Protein AF-A0A920PQ85-F1 (afdb_monomer_lite)

Secondary structure (DSSP, 8-state):
--SSHHHHHHHHHHHHHT--GGG-PPPPP-TTTSTTPPPS-TT-HHHHHHHHHHHHHHHHHHHHHHHHHHHHT--GGGEEEETTEEEETTEEEEHHHHHHHHHHTT-----------TT-EEETTTTEEE--S----EEEEEEEEE-TTT--EEEEEEEEEE--SS-S-HHHHHHTT--SS-EEEE--

Structure (mmCIF, N/CA/C/O backbone):
data_AF-A0A920PQ85-F1
#
_entry.id   AF-A0A920PQ85-F1
#
loop_
_atom_site.group_PDB
_atom_site.id
_atom_site.type_symbol
_atom_site.label_atom_id
_atom_site.label_alt_id
_atom_site.label_comp_id
_atom_site.label_asym_id
_atom_site.label_entity_id
_atom_site.label_seq_id
_atom_site.pdbx_PDB_ins_code
_atom_site.Cartn_x
_atom_site.Cartn_y
_atom_site.Cartn_z
_atom_site.occupancy
_atom_site.B_iso_or_equiv
_atom_site.auth_seq_id
_atom_site.auth_comp_id
_atom_site.auth_asym_id
_atom_site.auth_atom_id
_atom_site.pdbx_PDB_model_num
ATOM 1 N N . MET A 1 1 ? -3.607 -1.544 -19.346 1.00 47.62 1 MET A N 1
ATOM 2 C CA . MET A 1 1 ? -2.391 -2.231 -19.832 1.00 47.62 1 MET A CA 1
ATOM 3 C C . MET A 1 1 ? -2.106 -3.389 -18.875 1.00 47.62 1 MET A C 1
ATOM 5 O O . MET A 1 1 ? -2.315 -3.234 -17.679 1.00 47.62 1 MET A O 1
ATOM 9 N N . GLY A 1 2 ? -1.786 -4.579 -19.386 1.00 51.81 2 GLY A N 1
ATOM 10 C CA . GLY A 1 2 ? -1.784 -5.843 -18.630 1.00 51.81 2 GLY A CA 1
ATOM 11 C C . GLY A 1 2 ? -0.604 -6.057 -17.673 1.00 51.81 2 GLY A C 1
ATOM 12 O O . GLY A 1 2 ? -0.262 -7.200 -17.409 1.00 51.81 2 GLY A O 1
ATOM 13 N N . GLN A 1 3 ? 0.033 -5.001 -17.153 1.00 54.53 3 GLN A N 1
ATOM 14 C CA . GLN A 1 3 ? 1.249 -5.099 -16.325 1.00 54.53 3 GLN A CA 1
ATOM 15 C C . GLN A 1 3 ? 1.043 -5.648 -14.894 1.00 54.53 3 GLN A C 1
ATOM 17 O O . GLN A 1 3 ? 1.919 -5.494 -14.048 1.00 54.53 3 GLN A O 1
ATOM 22 N N . GLY A 1 4 ? -0.128 -6.207 -14.568 1.00 66.75 4 GLY A N 1
ATOM 23 C CA . GLY A 1 4 ? -0.420 -6.710 -13.217 1.00 66.75 4 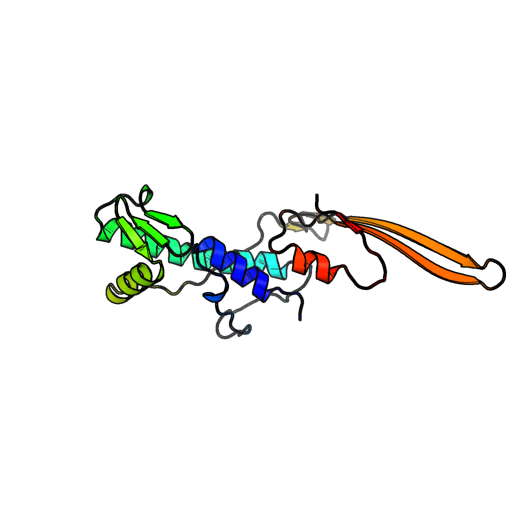GLY A CA 1
ATOM 24 C C . GLY A 1 4 ? -0.525 -5.631 -12.127 1.00 66.75 4 GLY A C 1
ATOM 25 O O . GLY A 1 4 ? -0.481 -5.955 -10.944 1.00 66.75 4 GLY A O 1
ATOM 26 N N . LEU A 1 5 ? -0.679 -4.352 -12.505 1.00 73.50 5 LEU A N 1
ATOM 27 C CA . LEU A 1 5 ? -0.793 -3.219 -11.571 1.00 73.50 5 LEU A CA 1
ATOM 28 C C . LEU A 1 5 ? -1.917 -3.435 -10.554 1.00 73.50 5 LEU A C 1
ATOM 30 O O . LEU A 1 5 ? -1.717 -3.232 -9.362 1.00 73.50 5 LEU A O 1
ATOM 34 N N . PHE A 1 6 ? -3.086 -3.869 -11.025 1.00 80.19 6 PHE A N 1
ATOM 35 C CA . PHE A 1 6 ? -4.229 -4.123 -10.159 1.00 80.19 6 PHE A CA 1
ATOM 36 C C . PHE A 1 6 ? -3.903 -5.200 -9.125 1.00 80.19 6 PHE A C 1
ATOM 38 O O . PHE A 1 6 ? -4.017 -4.943 -7.935 1.00 80.19 6 PHE A O 1
ATOM 45 N N . THR A 1 7 ? -3.371 -6.348 -9.536 1.00 83.56 7 THR A N 1
ATOM 46 C CA . THR A 1 7 ? -2.980 -7.408 -8.597 1.00 83.56 7 THR A CA 1
ATOM 47 C C . THR A 1 7 ? -2.006 -6.906 -7.529 1.00 83.56 7 THR A C 1
ATOM 49 O O . THR A 1 7 ? -2.222 -7.165 -6.351 1.00 83.56 7 THR A O 1
ATOM 52 N N . LYS A 1 8 ? -0.994 -6.111 -7.905 1.00 81.62 8 LYS A N 1
ATOM 53 C CA . LYS A 1 8 ? -0.048 -5.532 -6.936 1.00 81.62 8 LYS A CA 1
ATOM 54 C C . LYS A 1 8 ? -0.720 -4.567 -5.957 1.00 81.62 8 LYS A C 1
ATOM 56 O O . LYS A 1 8 ? -0.449 -4.630 -4.764 1.00 81.62 8 LYS A O 1
ATOM 61 N N . VAL A 1 9 ? -1.612 -3.698 -6.434 1.00 85.88 9 VAL A N 1
ATOM 62 C CA . VAL A 1 9 ? -2.368 -2.779 -5.565 1.00 85.88 9 VAL A CA 1
ATOM 63 C C . VAL A 1 9 ? -3.290 -3.553 -4.619 1.00 85.88 9 VAL A C 1
ATOM 65 O O . VAL A 1 9 ? -3.340 -3.231 -3.435 1.00 85.88 9 VAL A O 1
ATOM 68 N N . ALA A 1 10 ? -3.965 -4.602 -5.102 1.00 88.12 10 ALA A N 1
ATOM 69 C CA . ALA A 1 10 ? -4.790 -5.469 -4.261 1.00 88.12 10 ALA A CA 1
ATOM 70 C C . ALA A 1 10 ? -3.958 -6.133 -3.160 1.00 88.12 10 ALA A C 1
ATOM 72 O O . ALA A 1 10 ? -4.369 -6.119 -2.007 1.00 88.12 10 ALA A O 1
ATOM 73 N N . GLN A 1 11 ? -2.769 -6.642 -3.496 1.00 87.94 11 GLN A N 1
ATOM 74 C CA . GLN A 1 11 ? -1.847 -7.242 -2.529 1.00 87.94 11 GLN A CA 1
ATOM 75 C C . GLN A 1 11 ? -1.379 -6.238 -1.466 1.00 87.94 11 GLN A C 1
ATOM 77 O O . GLN A 1 11 ? -1.359 -6.577 -0.289 1.00 87.94 11 GLN A O 1
ATOM 82 N N . ILE A 1 12 ? -1.064 -4.994 -1.849 1.00 89.69 12 ILE A N 1
ATOM 83 C CA . ILE A 1 12 ? -0.683 -3.937 -0.893 1.00 89.69 12 ILE A CA 1
ATOM 84 C C . ILE A 1 12 ? -1.824 -3.647 0.091 1.00 89.69 12 ILE A C 1
ATOM 86 O O . ILE A 1 12 ? -1.594 -3.548 1.294 1.00 89.69 12 ILE A O 1
ATOM 90 N N . VAL A 1 13 ? -3.054 -3.503 -0.409 1.00 91.56 13 VAL A N 1
ATOM 91 C CA . VAL A 1 13 ? -4.228 -3.228 0.436 1.00 91.56 13 VAL A CA 1
ATOM 92 C C . VAL A 1 13 ? -4.556 -4.424 1.332 1.00 91.56 13 VAL A C 1
ATOM 94 O O . VAL A 1 13 ? -4.856 -4.237 2.509 1.00 91.56 13 VAL A O 1
ATOM 97 N N . ALA A 1 14 ? -4.472 -5.639 0.789 1.00 93.19 14 ALA A N 1
ATOM 98 C CA . ALA A 1 14 ? -4.682 -6.885 1.516 1.00 93.19 14 ALA A CA 1
ATOM 99 C C . ALA A 1 14 ? -3.688 -7.034 2.676 1.00 93.19 14 ALA A C 1
ATOM 101 O O . ALA A 1 14 ? -4.102 -7.304 3.798 1.00 93.19 14 ALA A O 1
ATOM 102 N N . GLU A 1 15 ? -2.403 -6.760 2.433 1.00 92.31 15 GLU A N 1
ATOM 103 C CA . GLU A 1 15 ? -1.361 -6.762 3.464 1.00 92.31 15 GLU A CA 1
ATOM 104 C C . GLU A 1 15 ? -1.623 -5.687 4.528 1.00 92.31 15 GLU A C 1
ATOM 106 O O . GLU A 1 15 ? -1.525 -5.944 5.726 1.00 92.31 15 GLU A O 1
ATOM 111 N N . GLU A 1 16 ? -2.007 -4.476 4.121 1.00 93.50 16 GLU A N 1
ATOM 112 C CA . GLU A 1 16 ? -2.260 -3.386 5.067 1.00 93.50 16 GLU A CA 1
ATOM 113 C C . GLU A 1 16 ? -3.454 -3.680 5.993 1.00 93.50 16 GLU A C 1
ATOM 115 O O . GLU A 1 16 ? -3.403 -3.340 7.176 1.00 93.50 16 GLU A O 1
ATOM 120 N N . LEU A 1 17 ? -4.501 -4.338 5.480 1.00 93.62 17 LEU A N 1
ATOM 121 C CA . LEU A 1 17 ? -5.695 -4.740 6.237 1.00 93.62 17 LEU A CA 1
ATOM 122 C C . LEU A 1 17 ? -5.592 -6.143 6.859 1.00 93.62 17 LEU A C 1
ATOM 124 O O . LEU A 1 17 ? -6.462 -6.508 7.648 1.00 93.62 17 LEU A O 1
ATOM 128 N N . GLN A 1 18 ? -4.541 -6.900 6.530 1.00 95.06 18 GLN A N 1
ATOM 129 C CA . GLN A 1 18 ? -4.328 -8.301 6.909 1.00 95.06 18 GLN A CA 1
ATOM 130 C C . GLN A 1 18 ? -5.503 -9.214 6.515 1.00 95.06 18 GLN A C 1
ATOM 132 O O . GLN A 1 18 ? -6.019 -9.983 7.323 1.00 95.06 18 GLN A O 1
ATOM 137 N N . VAL A 1 19 ? -5.939 -9.136 5.259 1.00 94.44 19 VAL A N 1
ATOM 138 C CA . VAL A 1 19 ? -6.993 -9.992 4.683 1.00 94.44 19 VAL A CA 1
ATOM 139 C C . VAL A 1 19 ? -6.480 -10.733 3.455 1.00 94.44 19 VAL A C 1
ATOM 141 O O . VAL A 1 19 ? -5.469 -10.349 2.873 1.00 94.44 19 VAL A O 1
ATOM 144 N N . ASP A 1 20 ? -7.192 -11.773 3.027 1.00 92.81 20 ASP A N 1
ATOM 145 C CA . ASP A 1 20 ? -6.867 -12.453 1.774 1.00 92.81 20 ASP A CA 1
ATOM 146 C C . ASP A 1 20 ? -7.072 -11.520 0.578 1.00 92.81 20 ASP A C 1
ATOM 148 O O . ASP A 1 20 ? -8.042 -10.756 0.529 1.00 92.81 20 ASP A O 1
ATOM 152 N N . VAL A 1 21 ? -6.188 -11.620 -0.420 1.00 90.44 21 VAL A N 1
ATOM 153 C CA . VAL A 1 21 ? -6.246 -10.791 -1.637 1.00 90.44 21 VAL A CA 1
ATOM 154 C C . VAL A 1 21 ? -7.578 -10.933 -2.378 1.00 90.44 21 VAL A C 1
ATOM 156 O O . VAL A 1 21 ? -8.059 -9.960 -2.950 1.00 90.44 21 VAL A O 1
ATOM 159 N N . ASP A 1 22 ? -8.213 -12.104 -2.290 1.00 90.38 22 ASP A N 1
ATOM 160 C CA . ASP A 1 22 ? -9.517 -12.396 -2.897 1.00 90.38 22 ASP A CA 1
ATOM 161 C C . ASP A 1 22 ? -10.658 -11.568 -2.280 1.00 90.38 22 ASP A C 1
ATOM 163 O O . ASP A 1 22 ? -11.708 -11.384 -2.893 1.00 90.38 22 ASP A O 1
ATOM 167 N N . THR A 1 23 ? -10.436 -11.007 -1.088 1.00 90.12 23 THR A N 1
ATOM 168 C CA . THR A 1 23 ? -11.356 -10.063 -0.434 1.00 90.12 23 THR A CA 1
ATOM 169 C C . THR A 1 23 ? -11.309 -8.679 -1.095 1.00 90.12 23 THR A C 1
ATOM 171 O O . THR A 1 23 ? -12.232 -7.879 -0.939 1.00 90.12 23 THR A O 1
ATOM 174 N N . ILE A 1 24 ? -10.238 -8.364 -1.833 1.00 91.44 24 ILE A N 1
ATOM 175 C CA . ILE A 1 24 ? -10.015 -7.046 -2.425 1.00 91.44 24 ILE A CA 1
ATOM 176 C C . ILE A 1 24 ? -10.495 -7.024 -3.873 1.00 91.44 24 ILE A C 1
ATOM 178 O O . ILE A 1 24 ? -9.851 -7.537 -4.787 1.00 91.44 24 ILE A O 1
ATOM 182 N N . GLN A 1 25 ? -11.609 -6.332 -4.106 1.00 90.25 25 GLN A N 1
ATOM 183 C CA . GLN A 1 25 ? -12.103 -6.086 -5.453 1.00 90.25 25 GLN A CA 1
ATOM 184 C C . GLN A 1 25 ? -11.591 -4.750 -5.993 1.00 90.25 25 GLN A C 1
ATOM 186 O O . GLN A 1 25 ? -11.847 -3.682 -5.434 1.00 90.25 25 GLN A O 1
ATOM 191 N N . ILE A 1 26 ? -10.912 -4.798 -7.137 1.00 84.81 26 ILE A N 1
ATOM 192 C CA . ILE A 1 26 ? -10.464 -3.592 -7.833 1.00 84.81 26 ILE A CA 1
ATOM 193 C C . ILE A 1 26 ? -11.524 -3.133 -8.819 1.00 84.81 26 ILE A C 1
ATOM 195 O O . ILE A 1 26 ? -12.033 -3.909 -9.626 1.00 84.81 26 ILE A O 1
ATOM 199 N N . THR A 1 27 ? -11.816 -1.835 -8.779 1.00 81.88 27 THR A N 1
ATOM 200 C CA . THR A 1 27 ? -12.671 -1.193 -9.777 1.00 81.88 27 THR A CA 1
ATOM 201 C C . THR A 1 27 ? -11.823 -0.522 -10.859 1.00 81.88 27 THR A C 1
ATOM 203 O O . THR A 1 27 ? -10.716 -0.063 -10.566 1.00 81.88 27 THR A O 1
ATOM 206 N N . PRO A 1 28 ? -12.310 -0.453 -12.112 1.00 73.06 28 PRO A N 1
ATOM 207 C CA . PRO A 1 28 ? -11.621 0.275 -13.170 1.00 73.06 28 PRO A CA 1
ATOM 208 C C . PRO A 1 28 ? -11.403 1.742 -12.790 1.00 73.06 28 PRO A C 1
ATOM 210 O O . PRO A 1 28 ? -12.237 2.342 -12.109 1.00 73.06 28 PRO A O 1
ATOM 213 N N . THR A 1 29 ? -10.312 2.334 -13.278 1.00 70.69 29 THR A N 1
ATOM 214 C CA . THR A 1 29 ? -10.015 3.754 -13.066 1.00 70.69 29 THR A CA 1
ATOM 215 C C . THR A 1 29 ? -11.157 4.620 -13.597 1.00 70.69 29 THR A C 1
ATOM 217 O O . THR A 1 29 ? -11.504 4.552 -14.775 1.00 70.69 29 THR A O 1
ATOM 220 N N . GLN A 1 30 ? -11.735 5.443 -12.723 1.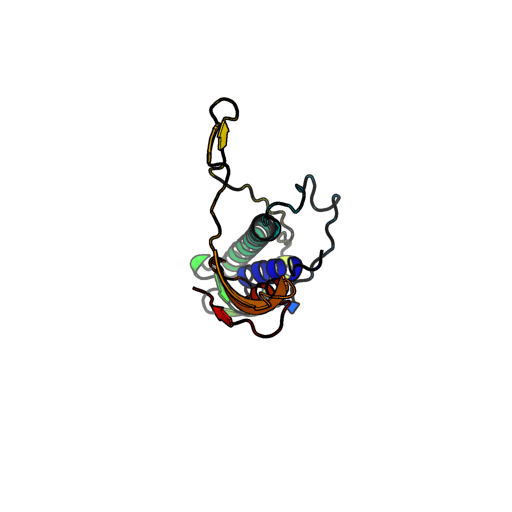00 67.62 30 GLN A N 1
ATOM 221 C CA . GLN A 1 30 ? -12.809 6.377 -13.056 1.00 67.62 30 GLN A CA 1
ATOM 222 C C . GLN A 1 30 ? -12.471 7.753 -12.486 1.00 67.62 30 GLN A C 1
ATOM 224 O O . GLN A 1 30 ? -12.283 7.897 -11.278 1.00 67.62 30 GLN A O 1
ATOM 229 N N . THR A 1 31 ? -12.449 8.774 -13.343 1.00 65.81 31 THR A N 1
ATOM 230 C CA . THR A 1 31 ? -12.148 10.164 -12.953 1.00 65.81 31 THR A CA 1
ATOM 231 C C . THR A 1 31 ? -13.190 10.756 -12.003 1.00 65.81 31 THR A C 1
ATOM 233 O O . THR A 1 31 ? -12.863 11.637 -11.217 1.00 65.81 31 THR A O 1
ATOM 236 N N . GLY A 1 32 ? -14.420 10.230 -12.009 1.00 51.00 32 GLY A N 1
ATOM 237 C CA . GLY A 1 32 ? -15.454 10.569 -11.025 1.00 51.00 32 GLY A CA 1
ATOM 238 C C . GLY A 1 32 ? -15.214 9.993 -9.621 1.00 51.00 32 GLY A C 1
ATOM 239 O O . GLY A 1 32 ? -15.853 10.438 -8.675 1.00 51.00 32 GLY A O 1
ATOM 240 N N . LYS A 1 33 ? -14.304 9.019 -9.470 1.00 66.62 33 LYS A N 1
ATOM 241 C CA . LYS A 1 33 ? -13.912 8.433 -8.173 1.00 66.62 33 LYS A CA 1
ATOM 242 C C . LYS A 1 33 ? -12.541 8.916 -7.706 1.00 66.62 33 LYS A C 1
ATOM 244 O O . LYS A 1 33 ? -12.348 9.125 -6.515 1.00 66.62 33 LYS A O 1
ATOM 249 N N . VAL A 1 34 ? -11.601 9.090 -8.636 1.00 69.88 34 VAL A N 1
ATOM 250 C CA . VAL A 1 34 ? -10.252 9.594 -8.357 1.00 69.88 34 VAL A CA 1
ATOM 251 C C . VAL A 1 34 ? -9.968 10.769 -9.299 1.00 69.88 34 VAL A C 1
ATOM 253 O O . VAL A 1 34 ? -9.618 10.549 -10.462 1.00 69.88 34 VAL A O 1
ATOM 256 N N . PRO A 1 35 ? -10.159 12.018 -8.843 1.00 57.94 35 PRO A N 1
ATOM 257 C CA . PRO A 1 35 ? -9.899 13.190 -9.667 1.00 57.94 35 PRO A CA 1
ATOM 258 C C . PRO A 1 35 ? -8.388 13.425 -9.840 1.00 57.94 35 PRO A C 1
ATOM 260 O O . PRO A 1 35 ? -7.593 13.112 -8.957 1.00 57.94 35 PRO A O 1
ATOM 263 N N . ASN A 1 36 ? -7.997 14.034 -10.965 1.00 63.16 36 ASN A N 1
ATOM 264 C CA . ASN A 1 36 ? -6.639 14.543 -11.228 1.00 63.16 36 ASN A CA 1
ATOM 265 C C . ASN A 1 36 ? -5.502 13.501 -11.179 1.00 63.16 36 ASN A C 1
ATOM 267 O O . ASN A 1 36 ? -4.383 13.811 -10.772 1.00 63.16 36 ASN A O 1
ATOM 271 N N . THR A 1 37 ? -5.754 12.265 -11.616 1.00 59.66 37 THR A N 1
ATOM 272 C CA . THR A 1 37 ? -4.695 11.253 -11.737 1.00 59.66 37 THR A CA 1
ATOM 273 C C . THR A 1 37 ? -3.729 11.601 -12.871 1.00 59.66 37 THR A C 1
ATOM 275 O O . THR A 1 37 ? -4.146 11.698 -14.028 1.00 59.66 37 THR A O 1
ATOM 278 N N . SER A 1 38 ? -2.436 11.730 -12.565 1.00 58.31 38 SER A N 1
ATOM 279 C CA . SER A 1 38 ? -1.377 11.833 -13.577 1.00 58.31 38 SER A CA 1
ATOM 280 C C . SER A 1 38 ? -1.325 10.580 -14.460 1.00 58.31 38 SER A C 1
ATOM 282 O O . SER A 1 38 ? -1.685 9.482 -14.028 1.00 58.31 38 SER A O 1
ATOM 284 N N . ALA A 1 39 ? -0.860 10.729 -15.705 1.00 47.31 39 ALA A N 1
ATOM 285 C CA . ALA A 1 39 ? -0.726 9.608 -16.633 1.00 47.31 39 ALA A CA 1
ATOM 286 C C . ALA A 1 39 ? 0.133 8.476 -16.033 1.00 47.31 39 ALA A C 1
ATOM 288 O O . ALA A 1 39 ? 1.153 8.729 -15.392 1.00 47.31 39 ALA A O 1
ATOM 289 N N . THR A 1 40 ? -0.255 7.216 -16.268 1.00 53.28 40 THR A N 1
ATOM 290 C CA . THR A 1 40 ? 0.557 6.043 -15.896 1.00 53.28 40 THR A CA 1
ATOM 291 C C . THR A 1 40 ? 1.783 5.964 -16.814 1.00 53.28 40 THR A C 1
ATOM 293 O O . THR A 1 40 ? 1.754 5.295 -17.842 1.00 53.28 40 THR A O 1
ATOM 296 N N . ALA A 1 41 ? 2.848 6.680 -16.457 1.00 47.59 41 ALA A N 1
ATOM 297 C CA . ALA A 1 41 ? 4.118 6.743 -17.180 1.00 47.59 41 ALA A CA 1
ATOM 298 C C . ALA A 1 41 ? 5.313 6.634 -16.206 1.00 47.59 41 ALA A C 1
ATOM 300 O O . ALA A 1 41 ? 5.151 6.724 -14.988 1.00 47.59 41 ALA A O 1
ATOM 301 N N . ALA A 1 42 ? 6.521 6.407 -16.734 1.00 47.38 42 ALA A N 1
ATOM 302 C CA . ALA A 1 42 ? 7.779 6.350 -15.969 1.00 47.38 42 ALA A CA 1
ATOM 303 C C . ALA A 1 42 ? 7.896 5.225 -14.912 1.00 47.38 42 ALA A C 1
ATOM 305 O O . ALA A 1 42 ? 8.565 5.401 -13.901 1.00 47.38 42 ALA A O 1
ATOM 306 N N . SER A 1 43 ? 7.233 4.075 -15.105 1.00 58.91 43 SER A N 1
ATOM 307 C CA . SER A 1 43 ? 7.212 2.950 -14.140 1.00 58.91 43 SER A CA 1
ATOM 308 C C . SER A 1 43 ? 6.684 3.297 -12.731 1.00 58.91 43 SER A C 1
ATOM 310 O O . SER A 1 43 ? 6.708 2.461 -11.834 1.00 58.91 43 SER A O 1
ATOM 312 N N . SER A 1 44 ? 6.129 4.499 -12.548 1.00 58.34 44 SER A N 1
ATOM 313 C CA . SER A 1 44 ? 5.661 5.043 -11.264 1.00 58.34 44 SER A CA 1
ATOM 314 C C . SER A 1 44 ? 4.242 4.607 -10.880 1.00 58.34 44 SER A C 1
ATOM 316 O O . SER A 1 44 ? 3.758 4.909 -9.791 1.00 58.34 44 SER A O 1
ATOM 318 N N . GLY A 1 45 ? 3.552 3.897 -11.779 1.00 59.31 45 GLY A N 1
ATOM 319 C CA . GLY A 1 45 ?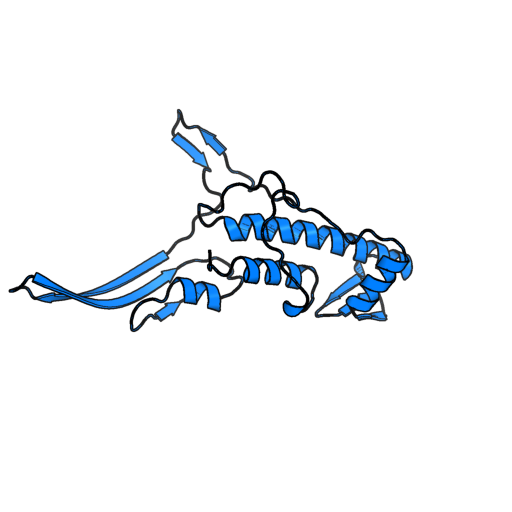 2.143 3.545 -11.620 1.00 59.31 45 GLY A CA 1
ATOM 320 C C . GLY A 1 45 ? 1.865 2.669 -10.401 1.00 59.31 45 GLY A C 1
ATOM 321 O O . GLY A 1 45 ? 0.864 2.892 -9.727 1.00 59.31 45 GLY A O 1
ATOM 322 N N . THR A 1 46 ? 2.736 1.701 -10.106 1.00 63.91 46 THR A N 1
ATOM 323 C CA . THR A 1 46 ? 2.589 0.829 -8.928 1.00 63.91 46 THR A CA 1
ATOM 324 C C . THR A 1 46 ? 2.887 1.587 -7.646 1.00 63.91 46 THR A C 1
ATOM 326 O O . THR A 1 46 ? 2.110 1.492 -6.706 1.00 63.91 46 THR A O 1
ATOM 329 N N . ASP A 1 47 ? 3.947 2.389 -7.628 1.00 67.50 47 ASP A N 1
ATOM 330 C CA . ASP A 1 47 ? 4.367 3.113 -6.431 1.00 67.50 47 ASP A CA 1
ATOM 331 C C . ASP A 1 47 ? 3.360 4.191 -6.042 1.00 67.50 47 ASP A C 1
ATOM 333 O O . ASP A 1 47 ? 2.906 4.237 -4.905 1.00 67.50 47 ASP A O 1
ATOM 337 N N . LEU A 1 48 ? 2.949 5.037 -6.990 1.00 74.25 48 LEU A N 1
ATOM 338 C CA . LEU A 1 48 ? 2.030 6.137 -6.705 1.00 74.25 48 LEU A CA 1
ATOM 339 C C . LEU A 1 48 ? 0.642 5.624 -6.308 1.00 74.25 48 LEU A C 1
ATOM 341 O O . LEU A 1 48 ? 0.106 6.026 -5.275 1.00 74.25 48 LEU A O 1
ATOM 345 N N . ASN A 1 49 ? 0.063 4.718 -7.105 1.00 78.69 49 ASN A N 1
ATOM 346 C CA . ASN A 1 49 ? -1.277 4.199 -6.826 1.00 78.69 49 ASN A CA 1
ATOM 347 C C . ASN A 1 49 ? -1.276 3.209 -5.659 1.00 78.69 49 ASN A C 1
ATOM 349 O O . ASN A 1 49 ? -2.229 3.191 -4.887 1.00 78.69 49 ASN A O 1
ATOM 353 N N . GLY A 1 50 ? -0.218 2.411 -5.507 1.00 82.19 50 GLY A N 1
ATOM 354 C CA . GLY A 1 50 ? -0.055 1.486 -4.390 1.00 82.19 50 GLY A CA 1
ATOM 355 C C . GLY A 1 50 ? 0.064 2.223 -3.063 1.00 82.19 50 GLY A C 1
ATOM 356 O O . GLY A 1 50 ? -0.671 1.904 -2.135 1.00 82.19 50 GLY A O 1
ATOM 357 N N . MET A 1 51 ? 0.899 3.264 -2.989 1.00 83.62 51 MET A N 1
ATOM 358 C CA . MET A 1 51 ? 1.024 4.087 -1.782 1.00 83.62 51 MET A CA 1
ATOM 359 C C . MET A 1 51 ? -0.257 4.871 -1.478 1.00 83.62 51 MET A C 1
ATOM 361 O O . MET A 1 51 ? -0.652 4.951 -0.320 1.00 83.62 51 MET A O 1
ATOM 365 N N . ALA A 1 52 ? -0.941 5.411 -2.493 1.00 84.62 52 ALA A N 1
ATOM 366 C CA . ALA A 1 52 ? -2.227 6.082 -2.292 1.00 84.62 52 ALA A CA 1
ATOM 367 C C . ALA A 1 52 ? -3.318 5.109 -1.804 1.00 84.62 52 ALA A C 1
ATOM 369 O O . ALA A 1 52 ? -4.079 5.433 -0.896 1.00 84.62 52 ALA A O 1
ATOM 370 N N . ALA A 1 53 ? -3.385 3.896 -2.359 1.00 87.62 53 ALA A N 1
ATOM 371 C CA . ALA A 1 53 ? -4.316 2.869 -1.897 1.00 87.62 53 ALA A CA 1
ATOM 372 C C . ALA A 1 53 ? -3.976 2.385 -0.477 1.00 87.62 53 ALA A C 1
ATOM 374 O O . ALA A 1 53 ? -4.877 2.204 0.342 1.00 87.62 53 ALA A O 1
ATOM 375 N N . GLN A 1 54 ? -2.686 2.233 -0.165 1.00 90.19 54 GLN A N 1
ATOM 376 C CA . GLN A 1 54 ? -2.211 1.904 1.177 1.00 90.19 54 GLN A CA 1
ATOM 377 C C . GLN A 1 54 ? -2.598 2.981 2.195 1.00 90.19 54 GLN A C 1
ATOM 379 O O . GLN A 1 54 ? -3.041 2.654 3.289 1.00 90.19 54 GLN A O 1
ATOM 384 N N . ASP A 1 55 ? -2.466 4.258 1.842 1.00 91.00 55 ASP A N 1
ATOM 385 C CA . ASP A 1 55 ? -2.849 5.390 2.692 1.00 91.00 55 ASP A CA 1
ATOM 386 C C . ASP A 1 55 ? -4.357 5.384 3.022 1.00 91.00 55 ASP A C 1
ATOM 388 O O . ASP A 1 55 ? -4.764 5.519 4.182 1.00 91.00 55 ASP A O 1
ATOM 392 N N . ALA A 1 56 ? -5.199 5.098 2.023 1.00 91.50 56 ALA A N 1
ATOM 393 C CA . ALA A 1 56 ? -6.635 4.906 2.232 1.00 91.50 56 ALA A CA 1
ATOM 394 C C . ALA A 1 56 ? -6.926 3.711 3.162 1.00 91.50 56 ALA A C 1
ATOM 396 O O . ALA A 1 56 ? -7.713 3.828 4.105 1.00 91.50 56 ALA A O 1
ATOM 397 N N . ALA A 1 57 ? -6.266 2.573 2.926 1.00 93.94 57 ALA A N 1
ATOM 398 C CA . ALA A 1 57 ? -6.412 1.367 3.739 1.00 93.94 57 ALA A CA 1
ATOM 399 C C . ALA A 1 57 ? -5.962 1.593 5.192 1.00 93.94 57 ALA A C 1
ATOM 401 O O . ALA A 1 57 ? -6.663 1.193 6.121 1.00 93.94 57 ALA A O 1
ATOM 402 N N . ARG A 1 58 ? -4.855 2.317 5.404 1.00 95.00 58 ARG A N 1
ATOM 403 C CA . ARG A 1 58 ? -4.374 2.736 6.730 1.00 95.00 58 ARG A CA 1
ATOM 404 C C . ARG A 1 58 ? -5.386 3.585 7.463 1.00 95.00 58 ARG A C 1
ATOM 406 O O . ARG A 1 58 ? -5.629 3.343 8.639 1.00 95.00 58 ARG A O 1
ATOM 413 N N . THR A 1 59 ? -6.005 4.539 6.776 1.00 95.44 59 THR A N 1
ATOM 414 C CA . THR A 1 59 ? -7.036 5.395 7.375 1.00 95.44 59 THR A CA 1
ATOM 415 C C . THR A 1 59 ? -8.222 4.560 7.869 1.00 95.44 59 THR A C 1
ATOM 417 O O . THR A 1 59 ? -8.713 4.767 8.978 1.00 95.44 59 THR A O 1
ATOM 420 N N . ILE A 1 60 ? -8.671 3.578 7.079 1.00 95.94 60 ILE A N 1
ATOM 421 C CA . ILE A 1 60 ? -9.737 2.647 7.486 1.00 95.94 60 ILE A CA 1
ATOM 422 C C . ILE A 1 60 ? -9.280 1.806 8.679 1.00 95.94 60 ILE A C 1
ATOM 424 O O . ILE A 1 60 ? -10.000 1.715 9.673 1.00 95.94 60 ILE A O 1
ATOM 428 N N . ARG A 1 61 ? -8.071 1.238 8.617 1.00 96.12 61 ARG A N 1
ATOM 429 C CA . ARG A 1 61 ? -7.503 0.431 9.700 1.00 96.12 61 ARG A CA 1
ATOM 430 C C . ARG A 1 61 ? -7.388 1.216 11.003 1.00 96.12 61 ARG A C 1
ATOM 432 O O . ARG A 1 61 ? -7.796 0.701 12.030 1.00 96.12 61 ARG A O 1
ATOM 439 N N . GLN A 1 62 ? -6.923 2.463 10.968 1.00 96.69 62 GLN A N 1
ATOM 440 C CA . GLN A 1 62 ? -6.846 3.340 12.142 1.00 96.69 62 GLN A CA 1
ATOM 441 C C . GLN A 1 62 ? -8.220 3.575 12.774 1.00 96.69 62 GLN A C 1
ATOM 443 O O . GLN A 1 62 ? -8.358 3.490 13.990 1.00 96.69 62 GLN A O 1
ATOM 448 N N . ARG A 1 63 ? -9.259 3.811 11.963 1.00 97.50 63 ARG A N 1
ATOM 449 C CA . ARG A 1 63 ? -10.634 3.958 12.471 1.00 97.50 63 ARG A CA 1
ATOM 450 C C . ARG A 1 63 ? -11.147 2.670 13.107 1.00 97.50 63 ARG A C 1
ATOM 452 O O . ARG A 1 63 ? -11.787 2.735 14.151 1.00 97.50 63 ARG A O 1
ATOM 459 N N . LEU A 1 64 ? -10.860 1.518 12.498 1.00 97.19 64 LEU A N 1
ATOM 460 C CA . LEU A 1 64 ? -11.199 0.210 13.062 1.00 97.19 64 LEU A CA 1
ATOM 461 C C . LEU A 1 64 ? -10.441 -0.052 14.368 1.00 97.19 64 LEU A C 1
ATOM 463 O O . LEU A 1 64 ? -11.049 -0.531 15.316 1.00 97.19 64 LEU A O 1
ATOM 467 N N . THR A 1 65 ? -9.155 0.302 14.437 1.00 97.44 65 THR A N 1
ATOM 468 C CA . THR A 1 65 ? -8.333 0.212 15.650 1.00 97.44 65 THR A CA 1
ATOM 469 C C . THR A 1 65 ? -8.916 1.055 16.775 1.00 97.44 65 THR A C 1
ATOM 471 O O . THR A 1 65 ? -9.200 0.519 17.842 1.00 97.44 65 THR A O 1
ATOM 474 N N . ALA A 1 66 ? -9.150 2.346 16.526 1.00 97.31 66 ALA A N 1
ATOM 475 C CA . ALA A 1 66 ? -9.704 3.263 17.518 1.00 97.31 66 ALA A CA 1
ATOM 476 C C . ALA A 1 66 ? -11.097 2.814 17.988 1.00 97.31 66 ALA A C 1
ATOM 478 O O . ALA A 1 66 ? -11.398 2.835 19.180 1.00 97.31 66 ALA A O 1
ATOM 479 N N . PHE A 1 67 ? -11.939 2.348 17.058 1.00 97.62 67 PHE A N 1
ATOM 480 C CA . PHE A 1 67 ? -13.250 1.796 17.383 1.00 97.62 67 PHE A CA 1
ATOM 481 C C . PHE A 1 67 ? -13.151 0.529 18.241 1.00 97.62 67 PHE A C 1
ATOM 483 O O . PHE A 1 67 ? -13.812 0.449 19.271 1.00 97.62 67 PHE A O 1
ATOM 490 N N . ALA A 1 68 ? -12.329 -0.445 17.843 1.00 96.31 68 ALA A N 1
ATOM 491 C CA . ALA A 1 68 ? -12.154 -1.697 18.573 1.00 96.31 68 ALA A CA 1
ATOM 492 C C . ALA A 1 68 ? -11.619 -1.451 19.989 1.00 96.31 68 ALA A C 1
ATOM 494 O O . ALA A 1 68 ? -12.142 -2.007 20.950 1.00 96.31 68 ALA A O 1
ATOM 495 N N . ALA A 1 69 ? -10.621 -0.576 20.118 1.00 96.69 69 ALA A N 1
ATOM 496 C CA . ALA A 1 69 ? -10.051 -0.174 21.397 1.00 96.69 69 ALA A CA 1
ATOM 497 C C . ALA A 1 69 ? -11.118 0.428 22.324 1.00 96.69 69 ALA A C 1
ATOM 499 O O . ALA A 1 69 ? -11.300 -0.037 23.446 1.00 96.69 69 ALA A O 1
ATOM 500 N N . ALA A 1 70 ? -11.890 1.398 21.823 1.00 96.44 70 ALA A N 1
ATOM 501 C CA . ALA A 1 70 ? -12.950 2.041 22.594 1.00 96.44 70 ALA A CA 1
ATOM 502 C C . ALA A 1 70 ? -14.098 1.080 22.950 1.00 96.44 70 ALA A C 1
ATOM 504 O O . ALA A 1 70 ? -14.600 1.117 24.067 1.00 96.44 70 ALA A O 1
ATOM 505 N N . HIS A 1 71 ? -14.512 0.216 22.019 1.00 95.19 71 HIS A N 1
ATOM 506 C CA . HIS A 1 71 ? -15.625 -0.714 22.224 1.00 95.19 71 HIS A CA 1
ATOM 507 C C . HIS A 1 71 ? -15.304 -1.816 23.243 1.00 95.19 71 HIS A C 1
ATOM 509 O O . HIS A 1 71 ? -16.196 -2.270 23.952 1.00 95.19 71 HIS A O 1
ATOM 515 N N . HIS A 1 72 ? -14.041 -2.242 23.311 1.00 94.38 72 HIS A N 1
ATOM 516 C CA . HIS A 1 72 ? -13.578 -3.288 24.225 1.00 94.38 72 HIS A CA 1
ATOM 517 C C . HIS A 1 72 ? -12.874 -2.743 25.475 1.00 94.38 72 HIS A C 1
ATOM 519 O O . HIS A 1 72 ? -12.382 -3.539 26.270 1.00 94.38 72 HIS A O 1
ATOM 525 N N . GLU A 1 73 ? -12.821 -1.418 25.646 1.00 95.56 73 GLU A N 1
ATOM 526 C CA . GLU A 1 73 ? -12.171 -0.740 26.777 1.00 95.56 73 GLU A CA 1
ATOM 527 C C . GLU A 1 73 ? -10.692 -1.136 26.963 1.00 95.56 73 GLU A C 1
ATOM 529 O O . GLU A 1 73 ? -10.187 -1.256 28.079 1.00 95.56 73 GLU A O 1
ATOM 534 N N . VAL A 1 74 ? -9.975 -1.318 25.849 1.00 96.25 74 VAL A N 1
ATOM 535 C CA . VAL A 1 74 ? -8.539 -1.645 25.818 1.00 96.25 74 VAL A CA 1
ATOM 536 C C . VAL A 1 74 ? -7.746 -0.541 25.116 1.00 96.25 74 VAL A C 1
ATOM 538 O O . VAL A 1 74 ? -8.301 0.189 24.293 1.00 96.25 74 VAL A O 1
ATOM 541 N N . PRO A 1 75 ? -6.439 -0.390 25.386 1.00 96.12 75 PRO A N 1
ATOM 542 C CA . PRO A 1 75 ? -5.611 0.544 24.629 1.00 96.12 75 PRO A CA 1
ATOM 543 C C . PRO A 1 75 ? -5.461 0.106 23.162 1.00 96.12 75 PRO A C 1
ATOM 545 O O . PRO A 1 75 ? -5.396 -1.083 22.854 1.00 96.12 75 PRO A O 1
ATOM 548 N N . GLU A 1 76 ? -5.311 1.067 22.242 1.00 94.50 76 GLU A N 1
ATOM 549 C CA . GLU A 1 76 ? -5.104 0.787 20.807 1.00 94.50 76 GLU A CA 1
ATOM 550 C C . GLU A 1 76 ? -3.894 -0.122 20.530 1.00 94.50 76 GLU A C 1
ATOM 552 O O . GLU A 1 76 ? -3.903 -0.883 19.564 1.00 94.50 76 GLU A O 1
ATOM 557 N N . SER A 1 77 ? -2.875 -0.101 21.398 1.00 94.44 77 SER A N 1
ATOM 558 C CA . SER A 1 77 ? -1.703 -0.985 21.315 1.00 94.44 77 SER A CA 1
ATOM 559 C C . SER A 1 77 ? -2.039 -2.471 21.459 1.00 94.44 77 SER A C 1
ATOM 561 O O . SER A 1 77 ? -1.246 -3.320 21.056 1.00 94.44 77 SER A O 1
ATOM 563 N N . GLU A 1 78 ? -3.192 -2.797 22.042 1.00 94.06 78 GLU A N 1
ATOM 564 C CA . GLU A 1 78 ? -3.679 -4.167 22.189 1.00 94.06 78 GLU A CA 1
ATOM 565 C C . GLU A 1 78 ? -4.562 -4.628 21.021 1.00 94.06 78 GLU A C 1
ATOM 567 O O . GLU A 1 78 ? -4.991 -5.785 21.005 1.00 94.06 78 GLU A O 1
ATOM 572 N N . VAL A 1 79 ? -4.796 -3.767 20.022 1.00 96.06 79 VAL A N 1
ATOM 573 C CA . VAL A 1 79 ? -5.498 -4.118 18.785 1.00 96.06 79 VAL A CA 1
ATOM 574 C C . VAL A 1 79 ? -4.489 -4.529 17.717 1.00 96.06 79 VAL A C 1
ATOM 576 O O . VAL A 1 79 ? -3.805 -3.704 17.108 1.00 96.06 79 VAL A O 1
ATOM 579 N N . VAL A 1 80 ? -4.405 -5.829 17.459 1.00 95.88 80 VAL A N 1
ATOM 580 C CA . VAL A 1 80 ? -3.451 -6.413 16.516 1.00 95.88 80 VAL A CA 1
ATOM 581 C C . VAL A 1 80 ? -4.196 -7.101 15.382 1.00 95.88 80 VAL A C 1
ATOM 583 O O . VAL A 1 80 ? -4.971 -8.029 15.597 1.00 95.88 80 VAL A O 1
ATOM 586 N N . PHE A 1 81 ? -3.925 -6.655 14.158 1.00 95.19 81 PHE A N 1
ATOM 587 C CA . PHE A 1 81 ? -4.429 -7.275 12.936 1.00 95.19 81 PHE A CA 1
ATOM 588 C C . PHE A 1 81 ? -3.481 -8.402 12.527 1.00 95.19 81 PHE A C 1
ATOM 590 O O . PHE A 1 81 ? -2.270 -8.188 12.451 1.00 95.19 81 PHE A O 1
ATOM 597 N N . GLY A 1 82 ? -4.039 -9.578 12.267 1.00 92.38 82 GLY A N 1
ATOM 598 C CA . GLY A 1 82 ? -3.358 -10.724 11.677 1.00 92.38 82 GLY A CA 1
ATOM 599 C C . GLY A 1 82 ? -4.197 -11.320 10.542 1.00 92.38 82 GLY A C 1
ATOM 600 O O . GLY A 1 82 ? -5.294 -10.827 10.274 1.00 92.38 82 GLY A O 1
ATOM 601 N N . PRO A 1 83 ? -3.721 -12.376 9.867 1.00 92.31 83 PRO A N 1
ATOM 602 C CA . PRO A 1 83 ? -4.371 -12.899 8.665 1.00 92.31 83 PRO A CA 1
ATOM 603 C C . PRO A 1 83 ? -5.848 -13.274 8.892 1.00 92.31 83 PRO A C 1
ATOM 605 O O . PRO A 1 83 ? -6.169 -14.228 9.603 1.00 92.31 83 PRO A O 1
ATOM 608 N N . GLY A 1 84 ? -6.757 -12.484 8.314 1.00 91.81 84 GLY A N 1
ATOM 609 C CA . GLY A 1 84 ? -8.212 -12.635 8.401 1.00 91.81 84 GLY A CA 1
ATOM 610 C C . GLY A 1 84 ? -8.823 -12.359 9.783 1.00 91.81 84 GLY A C 1
ATOM 611 O O . GLY A 1 84 ? -10.032 -12.546 9.969 1.00 91.81 84 GLY A O 1
ATOM 612 N N . ARG A 1 85 ? -8.024 -11.937 10.769 1.00 95.12 85 ARG A N 1
ATOM 613 C CA . ARG A 1 85 ? -8.412 -11.873 12.186 1.00 95.12 85 ARG A CA 1
ATOM 614 C C . ARG A 1 85 ? -7.876 -10.624 12.868 1.00 95.12 85 ARG A C 1
ATOM 616 O O . ARG A 1 85 ? -6.836 -10.086 12.510 1.00 95.12 85 ARG A O 1
ATOM 623 N N . VAL A 1 86 ? -8.585 -10.178 13.893 1.00 96.12 86 VAL A N 1
ATOM 624 C CA . VAL A 1 86 ? -8.166 -9.061 14.734 1.00 96.12 86 VAL A CA 1
ATOM 625 C C . VAL A 1 86 ? -8.240 -9.504 16.182 1.00 96.12 86 VAL A C 1
ATOM 627 O O . VAL A 1 86 ? -9.279 -9.969 16.653 1.00 96.12 86 VAL A O 1
ATOM 630 N N . ARG A 1 87 ? -7.118 -9.369 16.881 1.00 96.69 87 ARG A N 1
ATOM 631 C CA . ARG A 1 87 ? -7.032 -9.560 18.322 1.00 96.69 87 ARG A CA 1
ATOM 632 C C . ARG A 1 87 ? -7.196 -8.209 18.999 1.00 96.69 87 ARG A C 1
ATOM 634 O O . ARG A 1 87 ? -6.504 -7.265 18.638 1.00 96.69 87 ARG A O 1
ATOM 641 N N . VAL A 1 88 ? -8.102 -8.128 19.961 1.00 95.69 88 VAL A N 1
ATOM 642 C CA . VAL A 1 88 ? -8.414 -6.935 20.748 1.00 95.69 88 VAL A CA 1
ATOM 643 C C . VAL A 1 88 ? -8.250 -7.322 22.215 1.00 95.69 88 VAL A C 1
ATOM 645 O O . VAL A 1 88 ? -9.096 -8.015 22.787 1.00 95.69 88 VAL A O 1
ATOM 648 N N . GLY A 1 89 ? -7.097 -6.979 22.792 1.00 92.12 89 GLY A N 1
ATOM 649 C CA . GLY A 1 89 ? -6.694 -7.460 24.115 1.00 92.12 89 GLY A CA 1
ATOM 650 C C . GLY A 1 89 ? -6.600 -8.987 24.161 1.00 92.12 89 GLY A C 1
ATOM 651 O O . GLY A 1 89 ? -5.793 -9.594 23.445 1.00 92.12 89 GLY A O 1
ATOM 652 N N . GLY A 1 90 ? -7.440 -9.602 25.000 1.00 90.25 90 GLY A N 1
ATOM 653 C CA . GLY A 1 90 ? -7.546 -11.056 25.161 1.00 90.25 90 GLY A CA 1
ATOM 654 C C . GLY A 1 90 ? -8.545 -11.752 24.228 1.00 90.25 90 GLY A C 1
ATOM 655 O O . GLY A 1 90 ? -8.614 -12.978 24.237 1.00 90.25 90 GLY A O 1
ATOM 656 N N . THR A 1 91 ? -9.317 -11.004 23.433 1.00 91.81 91 THR A N 1
ATOM 657 C CA . THR A 1 91 ? -10.341 -11.571 22.538 1.00 91.81 91 THR A CA 1
ATOM 658 C C . THR A 1 91 ? -9.859 -11.547 21.093 1.00 91.81 91 THR A C 1
ATOM 660 O O . THR A 1 91 ? -9.215 -10.595 20.663 1.00 91.81 91 THR A O 1
ATOM 663 N N . GLU A 1 92 ? -10.192 -12.575 20.318 1.00 94.88 92 GLU A N 1
ATOM 664 C CA . GLU A 1 92 ? -9.933 -12.627 18.879 1.00 94.88 92 GLU A CA 1
ATOM 665 C C . GLU A 1 92 ? -11.254 -12.729 18.112 1.00 94.88 92 GLU A C 1
ATOM 667 O O . GLU A 1 92 ? -12.150 -13.480 18.496 1.00 94.88 92 GLU A O 1
ATOM 672 N N . MET A 1 93 ? -11.372 -11.987 17.012 1.00 96.12 93 MET A N 1
ATOM 673 C CA . MET A 1 93 ? -12.529 -12.027 16.118 1.00 96.12 93 MET A CA 1
ATOM 674 C C . MET A 1 93 ? -12.100 -12.002 14.653 1.00 96.12 93 MET A C 1
ATOM 676 O O . MET A 1 93 ? -10.978 -11.615 14.321 1.00 96.12 93 MET A O 1
ATOM 680 N N . ARG A 1 94 ? -12.990 -12.416 13.745 1.00 96.94 94 ARG A N 1
ATOM 681 C CA . ARG A 1 94 ? -12.715 -12.310 12.306 1.00 96.94 94 ARG A CA 1
ATOM 682 C C . ARG A 1 94 ? -12.738 -10.843 11.898 1.00 96.94 94 ARG A C 1
ATOM 684 O O . ARG A 1 94 ? -13.554 -10.071 12.398 1.00 96.94 94 ARG A O 1
ATOM 691 N N . PHE A 1 95 ? -11.911 -10.475 10.924 1.00 95.81 95 PHE A N 1
ATOM 692 C CA . PHE A 1 95 ? -11.912 -9.118 10.371 1.00 95.81 95 PHE A CA 1
ATOM 693 C C . PHE A 1 95 ? -13.314 -8.688 9.902 1.00 95.81 95 PHE A C 1
ATOM 695 O O . PHE A 1 95 ? -13.757 -7.582 10.196 1.00 95.81 95 PHE A O 1
ATOM 702 N N . ALA A 1 96 ? -14.049 -9.591 9.245 1.00 95.56 96 ALA A N 1
ATOM 703 C CA . ALA A 1 96 ? -15.413 -9.329 8.787 1.00 95.56 96 ALA A CA 1
ATOM 704 C C . ALA A 1 96 ? -16.391 -9.015 9.936 1.00 95.56 96 ALA A C 1
ATOM 706 O O . ALA A 1 96 ? -17.260 -8.158 9.775 1.00 95.56 96 ALA A O 1
ATOM 707 N N . ASP A 1 97 ? -16.228 -9.663 11.095 1.00 96.75 97 ASP A N 1
ATOM 708 C CA . ASP A 1 97 ? -17.076 -9.417 12.266 1.00 96.75 97 ASP A CA 1
ATOM 709 C C . ASP A 1 97 ? -16.796 -8.026 12.844 1.00 96.75 97 ASP A C 1
ATOM 711 O O . ASP A 1 97 ? -17.734 -7.276 13.114 1.00 96.75 97 ASP A O 1
ATOM 715 N N . LEU A 1 98 ? -15.518 -7.635 12.939 1.00 96.44 98 LEU A N 1
ATOM 716 C CA . LEU A 1 98 ? -15.128 -6.290 13.368 1.00 96.44 98 LEU A CA 1
ATOM 717 C C . LEU A 1 98 ? -15.673 -5.211 12.423 1.00 96.44 98 LEU A C 1
ATOM 719 O O . LEU A 1 98 ? -16.184 -4.188 12.874 1.00 96.44 98 LEU A O 1
ATOM 723 N N . VAL A 1 99 ? -15.579 -5.431 11.110 1.00 96.38 99 VAL A N 1
ATOM 724 C CA . VAL A 1 99 ? -16.090 -4.492 10.102 1.00 96.38 99 VAL A CA 1
ATOM 725 C C . VAL A 1 99 ? -17.607 -4.346 10.204 1.00 96.38 99 VAL A C 1
ATOM 727 O O . VAL A 1 99 ? -18.114 -3.225 10.159 1.00 96.38 99 VAL A O 1
ATOM 730 N N . MET A 1 100 ? -18.334 -5.454 10.374 1.00 97.12 100 MET A N 1
ATOM 731 C CA . MET A 1 100 ? -19.784 -5.423 10.563 1.00 97.12 100 MET A CA 1
ATOM 732 C C . MET A 1 100 ? -20.160 -4.682 11.850 1.00 97.12 100 MET A C 1
ATOM 734 O O . MET A 1 100 ? -21.044 -3.827 11.838 1.00 97.12 100 MET A O 1
ATOM 738 N N . LEU A 1 101 ? -19.449 -4.952 12.944 1.00 96.25 101 LEU A N 1
ATOM 739 C CA . LEU A 1 101 ? -19.641 -4.261 14.214 1.00 96.25 101 LEU A CA 1
ATOM 740 C C . LEU A 1 101 ? -19.400 -2.749 14.063 1.00 96.25 101 LEU A C 1
ATOM 742 O O . LEU A 1 101 ? -20.257 -1.944 14.422 1.00 96.25 101 LEU A O 1
ATOM 746 N N . ALA A 1 102 ? -18.296 -2.348 13.432 1.00 96.75 102 ALA A N 1
ATOM 747 C CA . ALA A 1 102 ? -17.993 -0.946 13.152 1.00 96.75 102 ALA A CA 1
ATOM 748 C C . ALA A 1 102 ? -19.066 -0.280 12.268 1.00 96.75 102 ALA A C 1
ATOM 750 O O . ALA A 1 102 ? -19.447 0.868 12.505 1.00 96.75 102 ALA A O 1
ATOM 751 N N . HIS A 1 103 ? -19.596 -1.003 11.277 1.00 96.12 103 HIS A N 1
ATOM 752 C CA . HIS A 1 103 ? -20.677 -0.521 10.419 1.00 96.12 103 HIS A CA 1
ATOM 753 C C . HIS A 1 103 ? -21.965 -0.246 11.208 1.00 96.12 103 HIS A C 1
ATOM 755 O O . HIS A 1 103 ? -22.550 0.830 11.069 1.00 96.12 103 HIS A O 1
ATOM 761 N N . LEU A 1 104 ? -22.376 -1.170 12.084 1.00 96.75 104 LEU A N 1
ATOM 762 C CA . LEU A 1 104 ? -23.547 -1.001 12.956 1.00 96.75 104 LEU A CA 1
ATOM 763 C C . LEU A 1 104 ? -23.387 0.193 13.910 1.00 96.75 104 LEU A C 1
ATOM 765 O O . LEU A 1 104 ? -24.352 0.903 14.191 1.00 96.75 104 LEU A O 1
ATOM 769 N N . HIS A 1 105 ? -22.152 0.467 14.331 1.00 96.12 105 HIS A N 1
ATOM 770 C CA . HIS A 1 105 ? -21.782 1.627 15.141 1.00 96.12 105 HIS A CA 1
ATOM 771 C C . HIS A 1 105 ? -21.503 2.902 14.322 1.00 96.12 105 HIS A C 1
ATOM 773 O O . HIS A 1 105 ? -21.034 3.899 14.869 1.00 96.12 105 HIS A O 1
ATOM 779 N N . ARG A 1 106 ? -21.843 2.907 13.024 1.00 94.69 106 ARG A N 1
ATOM 780 C CA . ARG A 1 106 ? -21.749 4.066 12.117 1.00 94.69 106 ARG A CA 1
ATOM 781 C C . ARG A 1 106 ? -20.334 4.630 11.965 1.00 94.69 106 ARG A C 1
ATOM 783 O O . ARG A 1 106 ? -20.159 5.819 11.700 1.00 94.69 106 ARG A O 1
ATOM 790 N N . ILE A 1 107 ? -19.320 3.780 12.084 1.00 96.62 107 ILE A N 1
ATOM 791 C CA . ILE A 1 107 ? -17.938 4.155 11.789 1.00 96.62 107 ILE A CA 1
ATOM 792 C C . ILE A 1 107 ? -17.757 4.259 10.272 1.00 96.62 107 ILE A C 1
ATOM 794 O O . ILE A 1 107 ? -18.195 3.400 9.506 1.00 96.62 107 ILE A O 1
ATOM 798 N N . GLN A 1 108 ? -17.108 5.329 9.812 1.00 93.94 108 GLN A N 1
ATOM 799 C CA . GLN A 1 108 ? -16.890 5.562 8.386 1.00 93.94 108 GLN A CA 1
ATOM 800 C C . GLN A 1 108 ? -15.828 4.606 7.814 1.00 93.94 108 GLN A C 1
ATOM 802 O O . GLN A 1 108 ? -14.630 4.786 8.042 1.00 93.94 108 GLN A O 1
ATOM 807 N N . LEU A 1 109 ? -16.262 3.661 6.975 1.00 93.81 109 LEU A N 1
ATOM 808 C CA . LEU A 1 109 ? -15.413 2.647 6.323 1.00 93.81 109 LEU A CA 1
ATOM 809 C C . LEU A 1 109 ? -14.995 3.002 4.884 1.00 93.81 109 LEU A C 1
ATOM 811 O O . LEU A 1 109 ? -14.508 2.157 4.143 1.00 93.81 109 LEU A O 1
ATOM 815 N N . SER A 1 110 ? -15.183 4.261 4.486 1.00 93.38 110 SER A N 1
ATOM 816 C CA . SER A 1 110 ? -14.703 4.798 3.211 1.00 93.38 110 SER A CA 1
ATOM 817 C C . SER A 1 110 ? -13.620 5.842 3.461 1.00 93.38 110 SER A C 1
ATOM 819 O O . SER A 1 110 ? -13.783 6.731 4.311 1.00 93.38 110 SER A O 1
ATOM 821 N N . ALA A 1 111 ? -12.516 5.734 2.731 1.00 91.38 111 ALA A N 1
ATOM 822 C CA . ALA A 1 111 ? -11.398 6.657 2.805 1.00 91.38 111 ALA A CA 1
ATOM 823 C C . ALA A 1 111 ? -10.807 6.901 1.417 1.00 91.38 111 ALA A C 1
ATOM 825 O O . ALA A 1 111 ? -10.803 6.025 0.553 1.00 91.38 111 ALA A O 1
ATOM 826 N N . THR A 1 112 ? -10.290 8.108 1.233 1.00 89.44 112 THR A N 1
ATOM 827 C CA . THR A 1 112 ? -9.461 8.493 0.095 1.00 89.44 112 THR A CA 1
ATOM 828 C C . THR A 1 112 ? -8.019 8.556 0.564 1.00 89.44 112 THR A C 1
ATOM 830 O O . THR A 1 112 ? -7.775 9.056 1.660 1.00 89.44 112 THR A O 1
ATOM 833 N N . GLY A 1 113 ? -7.082 8.105 -0.261 1.00 86.31 113 GLY A N 1
ATOM 834 C CA . GLY A 1 113 ? -5.656 8.227 0.019 1.00 86.31 113 GLY A CA 1
ATOM 835 C C . GLY A 1 113 ? -4.954 8.999 -1.084 1.00 86.31 113 GLY A C 1
ATOM 836 O O . GLY A 1 113 ? -5.407 9.019 -2.234 1.00 86.31 113 GLY A O 1
ATOM 837 N N . PHE A 1 114 ? -3.863 9.665 -0.730 1.00 84.25 114 PHE A N 1
ATOM 838 C CA . PHE A 1 114 ? -3.104 10.482 -1.668 1.00 84.25 114 PHE A CA 1
ATOM 839 C C . PHE A 1 114 ? -1.614 10.350 -1.396 1.00 84.25 114 PHE A C 1
ATOM 841 O O . PHE A 1 114 ? -1.157 10.480 -0.264 1.00 84.25 114 PHE A O 1
ATOM 848 N N . TYR A 1 115 ? -0.838 10.144 -2.456 1.00 78.19 115 TYR A N 1
ATOM 849 C CA . TYR A 1 115 ? 0.606 10.056 -2.347 1.00 78.19 115 TYR A CA 1
ATOM 850 C C . TYR A 1 115 ? 1.287 11.007 -3.322 1.00 78.19 115 TYR A C 1
ATOM 852 O O . TYR A 1 115 ? 1.021 11.009 -4.524 1.00 78.19 115 TYR A O 1
ATOM 860 N N . ARG A 1 116 ? 2.217 11.795 -2.783 1.00 78.44 116 ARG A N 1
ATOM 861 C CA . ARG A 1 116 ? 3.124 12.646 -3.546 1.00 78.44 116 ARG A CA 1
ATOM 862 C C . ARG A 1 116 ? 4.546 12.240 -3.216 1.00 78.44 116 ARG A C 1
ATOM 864 O O . ARG A 1 116 ? 4.960 12.334 -2.062 1.00 78.44 116 ARG A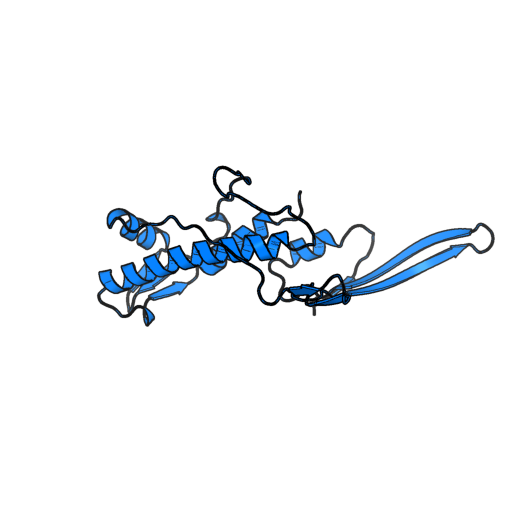 O 1
ATOM 871 N N . THR A 1 117 ? 5.301 11.850 -4.236 1.00 74.44 117 THR A N 1
ATOM 872 C CA . THR A 1 117 ? 6.696 11.458 -4.059 1.00 74.44 117 THR A CA 1
ATOM 873 C C . THR A 1 117 ? 7.505 12.617 -3.463 1.00 74.44 117 THR A C 1
ATOM 875 O O . THR A 1 117 ? 7.556 13.703 -4.054 1.00 74.44 117 THR A O 1
ATOM 878 N N . PRO A 1 118 ? 8.121 12.435 -2.284 1.00 73.75 118 PRO A N 1
ATOM 879 C CA . PRO A 1 118 ? 8.842 13.504 -1.613 1.00 73.75 118 PRO A CA 1
ATOM 880 C C . PRO A 1 118 ? 10.225 13.723 -2.247 1.00 73.75 118 PRO A C 1
ATOM 882 O O . PRO A 1 118 ? 10.754 12.863 -2.948 1.00 73.75 118 PRO A O 1
ATOM 885 N N . LYS A 1 119 ? 10.860 14.862 -1.935 1.00 75.81 119 LYS A N 1
ATOM 886 C CA . LYS A 1 119 ? 12.267 15.181 -2.274 1.00 75.81 119 LYS A CA 1
ATOM 887 C C . LYS A 1 119 ? 12.584 15.363 -3.770 1.00 75.81 119 LYS A C 1
ATOM 889 O O . LYS A 1 119 ? 13.761 15.485 -4.107 1.00 75.81 119 LYS A O 1
ATOM 894 N N . ILE A 1 120 ? 11.578 15.420 -4.644 1.00 78.81 120 ILE A N 1
ATOM 895 C CA . ILE A 1 120 ? 11.768 15.715 -6.072 1.00 78.81 120 ILE A CA 1
ATOM 896 C C . ILE A 1 120 ? 11.822 17.232 -6.287 1.00 78.81 120 ILE A C 1
ATOM 898 O O . ILE A 1 120 ? 10.891 17.944 -5.910 1.00 78.81 120 ILE A O 1
ATOM 902 N N . TRP A 1 121 ? 12.900 17.716 -6.906 1.00 81.88 121 TRP A N 1
ATOM 903 C CA . TRP A 1 121 ? 13.039 19.100 -7.374 1.00 81.88 121 TRP A CA 1
ATOM 904 C C . TRP A 1 121 ? 14.021 19.168 -8.546 1.00 81.88 121 TRP A C 1
ATOM 906 O O . TRP A 1 121 ? 14.971 18.388 -8.605 1.00 81.88 121 TRP A O 1
ATOM 916 N N . TRP A 1 122 ? 13.806 20.089 -9.481 1.00 83.06 122 TRP A N 1
ATOM 917 C CA . TRP A 1 122 ? 14.660 20.254 -10.656 1.00 83.06 122 TRP A CA 1
ATOM 918 C C . TRP A 1 122 ? 14.672 21.713 -11.107 1.00 83.06 122 TRP A C 1
ATOM 920 O O . TRP A 1 122 ? 13.612 22.316 -11.255 1.00 83.06 122 TRP A O 1
ATOM 930 N N . ASP A 1 123 ? 15.868 22.257 -11.317 1.00 81.62 123 ASP A N 1
ATOM 931 C CA . ASP A 1 123 ? 16.111 23.563 -11.925 1.00 81.62 123 ASP A CA 1
ATOM 932 C C . ASP A 1 123 ? 16.548 23.342 -13.389 1.00 81.62 123 ASP A 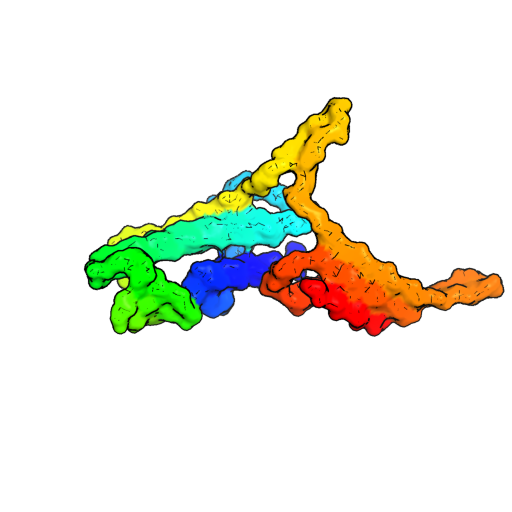C 1
ATOM 934 O O . ASP A 1 123 ? 17.676 22.882 -13.623 1.00 81.62 123 ASP A O 1
ATOM 938 N N . PRO A 1 124 ? 15.672 23.618 -14.376 1.00 80.44 124 PRO A N 1
ATOM 939 C CA . PRO A 1 124 ? 15.971 23.392 -15.786 1.00 80.44 124 PRO A CA 1
ATOM 940 C C . PRO A 1 124 ? 17.023 24.357 -16.343 1.00 80.44 124 PRO A C 1
ATOM 942 O O . PRO A 1 124 ? 17.757 23.961 -17.243 1.00 80.44 124 PRO A O 1
ATOM 945 N N . GLU A 1 125 ? 17.147 25.575 -15.805 1.00 86.12 125 GLU A N 1
ATOM 946 C CA . GLU A 1 125 ? 18.143 26.550 -16.272 1.00 86.12 125 GLU A CA 1
ATOM 947 C C . GLU A 1 125 ? 19.559 26.135 -15.864 1.00 86.12 125 GLU A C 1
ATOM 949 O O . GLU A 1 125 ? 20.520 26.349 -16.601 1.00 86.12 125 GLU A O 1
ATOM 954 N N . LYS A 1 126 ? 19.694 25.505 -14.691 1.00 86.06 126 LYS A N 1
ATOM 955 C CA . LYS A 1 126 ? 20.991 25.072 -14.145 1.00 86.06 126 LYS A CA 1
ATOM 956 C C . LYS A 1 126 ? 21.283 23.588 -14.341 1.00 86.06 126 LYS A C 1
ATOM 958 O O . LYS A 1 126 ? 22.338 23.136 -13.896 1.00 86.06 126 LYS A O 1
ATOM 963 N N . ALA A 1 127 ? 20.355 22.838 -14.941 1.00 80.75 127 ALA A N 1
ATOM 964 C CA . ALA A 1 127 ? 20.383 21.378 -15.043 1.00 80.75 127 ALA A CA 1
ATOM 965 C C . ALA A 1 127 ? 20.766 20.693 -13.712 1.00 80.75 127 ALA A C 1
ATOM 967 O O . ALA A 1 127 ? 21.560 19.750 -13.673 1.00 80.75 127 ALA A O 1
ATOM 968 N N . LYS A 1 128 ? 20.238 21.210 -12.596 1.00 77.81 128 LYS A N 1
ATOM 969 C CA . LYS A 1 128 ? 20.573 20.765 -11.238 1.00 77.81 128 LYS A CA 1
ATOM 970 C C . LYS A 1 128 ? 19.318 20.379 -10.478 1.00 77.81 128 LYS A C 1
ATOM 972 O O . LYS A 1 128 ? 18.317 21.085 -10.500 1.00 77.81 128 LYS A O 1
ATOM 977 N N . GLY A 1 129 ? 19.401 19.279 -9.741 1.00 83.56 129 GLY A N 1
ATOM 978 C CA . GLY A 1 129 ? 18.342 18.856 -8.839 1.00 83.56 129 GLY A CA 1
ATOM 979 C C . GLY A 1 129 ? 18.327 17.359 -8.600 1.00 83.56 129 GLY A C 1
ATOM 980 O O . GLY A 1 129 ? 19.267 16.640 -8.935 1.00 83.56 129 GLY A O 1
ATOM 981 N N . ARG A 1 130 ? 17.220 16.901 -8.023 1.00 80.94 130 ARG A N 1
ATOM 982 C CA . ARG A 1 130 ? 16.880 15.496 -7.831 1.00 80.94 130 ARG A CA 1
ATOM 983 C C . ARG A 1 130 ? 15.583 15.198 -8.592 1.00 80.94 130 ARG A C 1
ATOM 985 O O . ARG A 1 130 ? 14.507 15.256 -7.995 1.00 80.94 130 ARG A O 1
ATOM 992 N N . PRO A 1 131 ? 15.668 14.897 -9.900 1.00 75.38 131 PRO A N 1
ATOM 993 C CA . PRO A 1 131 ? 14.483 14.624 -10.711 1.00 75.38 131 PRO A CA 1
ATOM 994 C C . PRO A 1 131 ? 13.854 13.256 -10.400 1.00 75.38 131 PRO A C 1
ATOM 996 O O . PRO A 1 131 ? 12.658 13.077 -10.609 1.00 75.38 131 PRO A O 1
ATOM 999 N N . PHE A 1 132 ? 14.627 12.308 -9.855 1.00 74.62 132 PHE A N 1
ATOM 1000 C CA . PHE A 1 132 ? 14.172 10.949 -9.551 1.00 74.62 132 PHE A CA 1
ATOM 1001 C C . PHE A 1 132 ? 14.283 10.625 -8.056 1.00 74.62 132 PHE A C 1
ATOM 1003 O O . PHE A 1 132 ? 15.226 11.035 -7.370 1.00 74.62 132 PHE A O 1
ATOM 1010 N N . PHE A 1 133 ? 13.301 9.885 -7.532 1.00 67.19 133 PHE A N 1
ATOM 1011 C CA . PHE A 1 133 ? 13.259 9.506 -6.117 1.00 67.19 133 PHE A CA 1
ATOM 1012 C C . PHE A 1 133 ? 14.250 8.382 -5.792 1.00 67.19 133 PHE A C 1
ATOM 1014 O O . PHE A 1 133 ? 14.978 8.483 -4.803 1.00 67.19 133 PHE A O 1
ATOM 1021 N N . TYR A 1 134 ? 14.338 7.379 -6.661 1.00 75.31 134 TYR A N 1
ATOM 1022 C CA . TYR A 1 134 ? 15.336 6.312 -6.649 1.00 75.31 134 TYR A CA 1
ATOM 1023 C C . TYR A 1 134 ? 15.673 5.922 -8.095 1.00 75.31 134 TYR A C 1
ATOM 1025 O O . TYR A 1 134 ? 14.993 6.351 -9.030 1.00 75.31 134 TYR A O 1
ATOM 1033 N N . PHE A 1 135 ? 16.726 5.129 -8.268 1.00 75.81 135 PHE A N 1
ATOM 1034 C CA . PHE A 1 135 ? 17.134 4.579 -9.557 1.00 75.81 135 PHE A CA 1
ATOM 1035 C C . PHE A 1 135 ? 17.034 3.060 -9.481 1.00 75.81 135 PHE A C 1
ATOM 1037 O O . PHE A 1 135 ? 17.524 2.475 -8.519 1.00 75.81 135 PHE A O 1
ATOM 1044 N N . ALA A 1 136 ? 16.382 2.446 -10.466 1.00 75.38 136 ALA A N 1
ATOM 1045 C CA . ALA A 1 136 ? 16.429 1.003 -10.655 1.00 75.38 136 ALA A CA 1
ATOM 1046 C C . ALA A 1 136 ? 17.678 0.657 -11.471 1.00 75.38 136 ALA A C 1
ATOM 1048 O O . ALA A 1 136 ? 17.975 1.327 -12.465 1.00 75.38 136 ALA A O 1
ATOM 1049 N N . TYR A 1 137 ? 18.399 -0.377 -11.050 1.00 77.12 137 TYR A N 1
ATOM 1050 C CA . TYR A 1 137 ? 19.615 -0.835 -11.711 1.00 77.12 137 TYR A CA 1
ATOM 1051 C C . TYR A 1 137 ? 19.393 -2.198 -12.356 1.00 77.12 137 TYR A C 1
ATOM 1053 O O . TYR A 1 137 ? 18.552 -2.987 -11.938 1.00 77.12 137 TYR A O 1
ATOM 1061 N N . GLY A 1 138 ? 20.171 -2.507 -13.383 1.00 84.31 138 GLY A N 1
ATOM 1062 C CA . GLY A 1 138 ? 20.166 -3.829 -13.983 1.00 84.31 138 GLY A CA 1
ATOM 1063 C C . GLY A 1 138 ? 21.410 -4.055 -14.822 1.00 84.31 138 GLY A C 1
ATOM 1064 O O . GLY A 1 138 ? 22.028 -3.107 -15.302 1.00 84.31 138 GLY A O 1
ATOM 1065 N N . ALA A 1 139 ? 21.767 -5.319 -14.985 1.00 82.56 139 ALA A N 1
ATOM 1066 C CA . ALA A 1 139 ? 22.837 -5.787 -15.843 1.00 82.56 139 ALA A CA 1
ATOM 1067 C C . ALA A 1 139 ? 22.306 -6.924 -16.718 1.00 82.56 139 ALA A C 1
ATOM 1069 O O . ALA A 1 139 ? 21.507 -7.746 -16.265 1.00 82.56 139 ALA A O 1
ATOM 1070 N N . ALA A 1 140 ? 22.748 -6.968 -17.970 1.00 87.38 140 ALA A N 1
ATOM 1071 C CA . ALA A 1 140 ? 22.411 -8.035 -18.898 1.00 87.38 140 ALA A CA 1
ATOM 1072 C C . ALA A 1 140 ? 23.674 -8.521 -19.611 1.00 87.38 140 ALA A C 1
ATOM 1074 O O . ALA A 1 140 ? 24.493 -7.710 -20.042 1.00 87.38 140 ALA A O 1
ATOM 1075 N N . VAL A 1 141 ? 23.810 -9.837 -19.747 1.00 90.50 141 VAL A N 1
ATOM 1076 C CA . VAL A 1 141 ? 24.837 -10.492 -20.561 1.00 90.50 141 VAL A CA 1
ATOM 1077 C C . VAL A 1 141 ? 24.116 -11.240 -21.669 1.00 90.50 141 VAL A C 1
ATOM 1079 O O . VAL A 1 141 ? 23.135 -11.930 -21.416 1.00 90.50 141 VAL A O 1
ATOM 1082 N N . THR A 1 142 ? 24.548 -11.050 -22.913 1.00 91.12 142 THR A N 1
ATOM 1083 C CA . THR A 1 142 ? 23.926 -11.677 -24.084 1.00 91.12 142 THR A CA 1
ATOM 1084 C C . THR A 1 142 ? 24.983 -12.419 -24.882 1.00 91.12 142 THR A C 1
ATOM 1086 O O . THR A 1 142 ? 25.994 -11.836 -25.269 1.00 91.12 142 THR A O 1
ATOM 1089 N N . GLU A 1 143 ? 24.740 -13.700 -25.126 1.00 90.75 143 GLU A N 1
ATOM 1090 C CA . GLU A 1 143 ? 25.553 -14.542 -25.991 1.00 90.75 143 GLU A CA 1
ATOM 1091 C C . GLU A 1 143 ? 24.951 -14.543 -27.399 1.00 90.75 143 GLU A C 1
ATOM 1093 O O . GLU A 1 143 ? 23.754 -14.795 -27.576 1.00 90.75 143 GLU A O 1
ATOM 1098 N N . VAL A 1 144 ? 25.773 -14.256 -28.409 1.00 94.31 144 VAL A N 1
ATOM 1099 C CA . VAL A 1 144 ? 25.357 -14.216 -29.815 1.00 94.31 144 VAL A CA 1
ATOM 1100 C C . VAL A 1 144 ? 26.328 -14.994 -30.687 1.00 94.31 144 VAL A C 1
ATOM 1102 O O . VAL A 1 144 ? 27.527 -15.031 -30.422 1.00 94.31 144 VAL A O 1
ATOM 1105 N N . VAL A 1 145 ? 25.805 -15.570 -31.763 1.00 93.00 145 VAL A N 1
ATOM 1106 C CA . VAL A 1 145 ? 26.598 -16.131 -32.857 1.00 93.00 145 VAL A CA 1
ATOM 1107 C C . VAL A 1 145 ? 26.392 -15.286 -34.107 1.00 93.00 145 VAL A C 1
ATOM 1109 O O . VAL A 1 145 ? 25.276 -14.830 -34.367 1.00 93.00 145 VAL A O 1
ATOM 1112 N N . ILE A 1 146 ? 27.472 -15.065 -34.856 1.00 94.81 146 ILE A N 1
ATOM 1113 C CA . ILE A 1 146 ? 27.479 -14.315 -36.114 1.00 94.81 146 ILE A CA 1
ATOM 1114 C C . ILE A 1 146 ? 28.209 -15.159 -37.160 1.00 94.81 146 ILE A C 1
ATOM 1116 O O . ILE A 1 146 ? 29.343 -15.581 -36.933 1.00 94.81 146 ILE A O 1
ATOM 1120 N N . ASP A 1 147 ? 27.565 -15.392 -38.298 1.00 94.12 147 ASP A N 1
ATOM 1121 C CA . ASP A 1 147 ? 28.202 -15.930 -39.494 1.00 94.12 147 ASP A CA 1
ATOM 1122 C C . ASP A 1 147 ? 29.016 -14.814 -40.165 1.00 94.12 147 ASP A C 1
ATOM 1124 O O . ASP A 1 147 ? 28.481 -13.791 -40.592 1.00 94.12 147 ASP A O 1
ATOM 1128 N N . THR A 1 148 ? 30.332 -14.995 -40.246 1.00 93.56 148 THR A N 1
ATOM 1129 C CA . THR A 1 148 ? 31.260 -13.988 -40.775 1.00 93.56 148 THR A CA 1
ATOM 1130 C C . THR A 1 148 ? 31.289 -13.913 -42.303 1.00 93.56 148 THR A C 1
ATOM 1132 O O . THR A 1 148 ? 31.840 -12.952 -42.839 1.00 93.56 148 THR A O 1
ATOM 1135 N N . LEU A 1 149 ? 30.705 -14.889 -43.007 1.00 89.38 149 LEU A N 1
ATOM 1136 C CA . LEU A 1 149 ? 30.615 -14.914 -44.468 1.00 89.38 149 LEU A CA 1
ATOM 1137 C C . LEU A 1 149 ? 29.316 -14.277 -44.967 1.00 89.38 149 LEU A C 1
ATOM 1139 O O . LEU A 1 149 ? 29.329 -13.586 -45.985 1.00 89.38 149 LEU A O 1
ATOM 1143 N N . THR A 1 150 ? 28.207 -14.506 -44.261 1.00 92.50 150 THR A N 1
ATOM 1144 C CA . THR A 1 150 ? 26.867 -14.037 -44.665 1.00 92.50 150 THR A CA 1
ATOM 1145 C C . THR A 1 150 ? 26.372 -12.832 -43.862 1.00 92.50 150 THR A C 1
ATOM 1147 O O . THR A 1 150 ? 25.518 -12.086 -44.338 1.00 92.50 150 THR A O 1
ATOM 1150 N N . GLY A 1 151 ? 26.909 -12.610 -42.658 1.00 91.44 151 GLY A N 1
ATOM 1151 C CA . GLY A 1 151 ? 26.445 -11.586 -41.718 1.00 91.44 151 GLY A CA 1
ATOM 1152 C C . GLY A 1 151 ? 25.200 -11.985 -40.915 1.00 91.44 151 GLY A C 1
ATOM 1153 O O . GLY A 1 151 ? 24.708 -11.182 -40.114 1.00 91.44 151 GLY A O 1
ATOM 1154 N N . GLU A 1 152 ? 24.679 -13.202 -41.100 1.00 94.19 152 GLU A N 1
ATOM 1155 C CA . GLU A 1 152 ? 23.566 -13.719 -40.305 1.00 94.19 152 GLU A CA 1
ATOM 1156 C C . GLU A 1 152 ? 23.946 -13.791 -38.821 1.00 9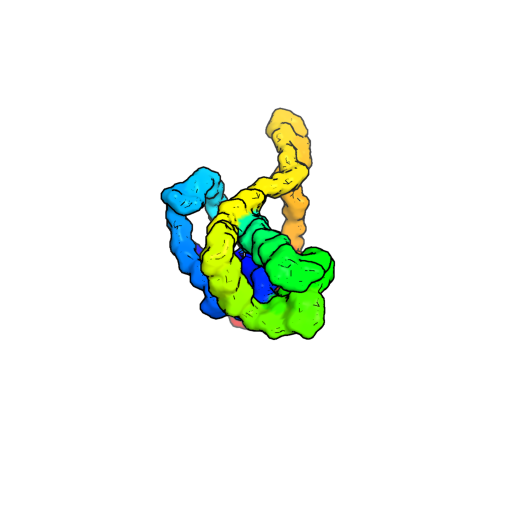4.19 152 GLU A C 1
ATOM 1158 O O . GLU A 1 152 ? 25.066 -14.149 -38.465 1.00 94.19 152 GLU A O 1
ATOM 1163 N N . ASN A 1 153 ? 23.016 -13.447 -37.929 1.00 91.31 153 ASN A N 1
ATOM 1164 C CA . ASN A 1 153 ? 23.261 -13.484 -36.491 1.00 91.31 153 ASN A CA 1
ATOM 1165 C C . ASN A 1 153 ? 22.070 -14.047 -35.719 1.00 91.31 153 ASN A C 1
ATOM 1167 O O . ASN A 1 153 ? 20.915 -13.950 -36.139 1.00 91.31 153 ASN A O 1
ATOM 1171 N N . ARG A 1 154 ? 22.369 -14.651 -34.568 1.00 90.88 154 ARG A N 1
ATOM 1172 C CA . ARG A 1 154 ? 21.375 -15.227 -33.665 1.00 90.88 154 ARG A CA 1
ATOM 1173 C C . ARG A 1 154 ? 21.795 -15.036 -32.214 1.00 90.88 154 ARG A C 1
ATOM 1175 O O . ARG A 1 154 ? 22.940 -15.288 -31.853 1.00 90.88 154 ARG A O 1
ATOM 1182 N N . VAL A 1 155 ? 20.833 -14.666 -31.371 1.00 91.19 155 VAL A N 1
ATOM 1183 C CA . VAL A 1 155 ? 20.985 -14.683 -29.911 1.00 91.19 155 VAL A CA 1
ATOM 1184 C C . VAL A 1 155 ? 20.877 -16.123 -29.411 1.00 91.19 155 VAL A C 1
ATOM 1186 O O . VAL A 1 155 ? 19.894 -16.810 -29.702 1.00 91.19 155 VAL A O 1
ATOM 1189 N N . LEU A 1 156 ? 21.897 -16.579 -28.687 1.00 89.12 156 LEU A N 1
ATOM 1190 C CA . LEU A 1 156 ? 21.971 -17.916 -28.101 1.00 89.12 156 LEU A CA 1
ATOM 1191 C C . LEU A 1 156 ? 21.390 -17.933 -26.687 1.00 89.12 156 LEU A C 1
ATOM 1193 O O . LEU A 1 156 ? 20.546 -18.775 -26.388 1.00 89.12 156 LEU A O 1
ATOM 1197 N N . ALA A 1 157 ? 21.804 -16.980 -25.852 1.00 85.25 157 ALA A N 1
ATOM 1198 C CA . ALA A 1 157 ? 21.391 -16.886 -24.458 1.00 85.25 157 ALA A CA 1
ATOM 1199 C C . ALA A 1 157 ? 21.390 -15.433 -23.969 1.00 85.25 157 ALA A C 1
ATOM 1201 O O . ALA A 1 157 ? 22.127 -14.589 -24.483 1.00 85.25 157 ALA A O 1
ATOM 1202 N N . VAL A 1 158 ? 20.561 -15.146 -22.961 1.00 81.69 158 VAL A N 1
ATOM 1203 C CA . VAL A 1 158 ? 20.535 -13.856 -22.264 1.00 81.69 158 VAL A CA 1
ATOM 1204 C C . VAL A 1 158 ? 20.372 -14.094 -20.762 1.00 81.69 158 VAL A C 1
ATOM 1206 O O . VAL A 1 158 ? 19.383 -14.683 -20.324 1.00 81.69 158 VAL A O 1
ATOM 1209 N N . ASP A 1 159 ? 21.305 -13.576 -19.970 1.00 81.75 159 ASP A N 1
ATOM 1210 C CA . ASP A 1 159 ? 21.227 -13.534 -18.510 1.00 81.75 159 ASP A CA 1
ATOM 1211 C C . ASP A 1 159 ? 20.943 -12.100 -18.059 1.00 81.75 159 ASP A C 1
ATOM 1213 O O . ASP A 1 159 ? 21.641 -11.169 -18.461 1.00 81.75 159 ASP A O 1
ATOM 1217 N N . ILE A 1 160 ? 19.917 -11.903 -17.224 1.00 79.38 160 ILE A N 1
ATOM 1218 C CA . ILE A 1 160 ? 19.528 -10.578 -16.714 1.00 79.38 160 ILE A CA 1
ATOM 1219 C C . ILE A 1 160 ? 19.492 -10.596 -15.190 1.00 79.38 160 ILE A C 1
ATOM 1221 O O . ILE A 1 160 ? 18.755 -11.367 -14.572 1.00 79.38 160 ILE A O 1
ATOM 1225 N N . LEU A 1 161 ? 20.214 -9.651 -14.598 1.00 78.12 161 LEU A N 1
ATOM 1226 C CA . LEU A 1 161 ? 20.068 -9.228 -13.215 1.00 78.12 161 LEU A CA 1
ATOM 1227 C C . LEU A 1 161 ? 19.367 -7.870 -13.208 1.00 78.12 161 LEU A C 1
ATOM 1229 O O . LEU A 1 161 ? 19.805 -6.940 -13.877 1.00 78.12 161 LEU A O 1
ATOM 1233 N N . HIS A 1 162 ? 18.273 -7.734 -12.468 1.00 76.31 162 HIS A N 1
ATOM 1234 C CA . HIS A 1 162 ? 17.539 -6.472 -12.389 1.00 76.31 162 HIS A CA 1
ATOM 1235 C C . HIS A 1 162 ? 17.131 -6.218 -10.943 1.00 76.31 162 HIS A C 1
ATOM 1237 O O . HIS A 1 162 ? 16.445 -7.051 -10.348 1.00 76.31 162 HIS A O 1
ATOM 1243 N N . ASP A 1 163 ? 17.548 -5.077 -10.407 1.00 75.69 163 ASP A N 1
ATOM 1244 C CA . ASP A 1 163 ? 17.153 -4.582 -9.097 1.00 75.69 163 ASP A CA 1
ATOM 1245 C C . ASP A 1 163 ? 15.737 -4.004 -9.181 1.00 75.69 163 ASP A C 1
ATOM 1247 O O . ASP A 1 163 ? 15.484 -2.995 -9.841 1.00 75.69 163 ASP A O 1
ATOM 1251 N N . VAL A 1 164 ? 14.804 -4.687 -8.523 1.00 69.38 164 VAL A N 1
ATOM 1252 C CA . VAL A 1 164 ? 13.398 -4.279 -8.401 1.00 69.38 164 VAL A CA 1
ATOM 1253 C C . VAL A 1 164 ? 13.062 -3.827 -6.975 1.00 69.38 164 VAL A C 1
ATOM 1255 O O . VAL A 1 164 ? 11.887 -3.686 -6.635 1.00 69.38 164 VAL A O 1
ATOM 1258 N N . GLY A 1 165 ? 14.072 -3.621 -6.123 1.00 71.75 165 GLY A N 1
ATOM 1259 C CA . GLY A 1 165 ? 13.892 -3.442 -4.689 1.00 71.75 165 GLY A CA 1
ATOM 1260 C C . GLY A 1 165 ? 13.192 -4.647 -4.052 1.00 71.75 165 GLY A C 1
ATOM 1261 O O . GLY A 1 165 ? 13.396 -5.797 -4.442 1.00 71.75 165 GLY A O 1
ATOM 1262 N N . ARG A 1 166 ? 12.315 -4.396 -3.072 1.00 67.56 166 ARG A N 1
ATOM 1263 C CA . ARG A 1 166 ? 11.503 -5.456 -2.459 1.00 67.56 166 ARG A CA 1
ATOM 1264 C C . ARG A 1 166 ? 10.306 -5.773 -3.355 1.00 67.56 166 ARG A C 1
ATOM 1266 O O . ARG A 1 166 ? 9.320 -5.039 -3.363 1.00 67.56 166 ARG A O 1
ATOM 1273 N N . SER A 1 167 ? 10.396 -6.877 -4.094 1.00 65.88 167 SER A N 1
ATOM 1274 C CA . SER A 1 167 ? 9.331 -7.310 -5.001 1.00 65.88 167 SER A CA 1
ATOM 1275 C C . SER A 1 167 ? 8.009 -7.537 -4.257 1.00 65.88 167 SER A C 1
ATOM 1277 O O . SER A 1 167 ? 7.943 -8.291 -3.287 1.00 65.88 167 SER A O 1
ATOM 1279 N N . ILE A 1 168 ? 6.946 -6.891 -4.746 1.00 67.38 168 ILE A N 1
ATOM 1280 C CA . ILE A 1 168 ? 5.565 -7.081 -4.271 1.00 67.38 168 ILE A CA 1
ATOM 1281 C C . ILE A 1 168 ? 4.988 -8.393 -4.821 1.00 67.38 168 ILE A C 1
ATOM 1283 O O . ILE A 1 168 ? 4.194 -9.058 -4.162 1.00 67.38 168 ILE A O 1
ATOM 1287 N N . ASN A 1 169 ? 5.385 -8.776 -6.040 1.00 63.75 169 ASN A N 1
ATOM 1288 C CA . ASN A 1 169 ? 4.964 -10.024 -6.666 1.00 63.75 169 ASN A CA 1
ATOM 1289 C C . ASN A 1 169 ? 6.064 -10.556 -7.604 1.00 63.75 169 ASN A C 1
ATOM 1291 O O . ASN A 1 169 ? 6.125 -10.148 -8.772 1.00 63.75 169 ASN A O 1
ATOM 1295 N N . PRO A 1 170 ? 6.898 -11.496 -7.123 1.00 64.75 170 PRO A N 1
ATOM 1296 C CA . PRO A 1 170 ? 8.029 -12.018 -7.888 1.00 64.75 170 PRO A CA 1
ATOM 1297 C C . PRO A 1 170 ? 7.632 -12.667 -9.220 1.00 64.75 170 PRO A C 1
ATOM 1299 O O . PRO A 1 170 ? 8.375 -12.575 -10.197 1.00 64.75 170 PRO A O 1
ATOM 1302 N N . ALA A 1 171 ? 6.445 -13.280 -9.296 1.00 60.66 171 ALA A N 1
ATOM 1303 C CA . ALA A 1 171 ? 5.970 -13.960 -10.500 1.00 60.66 171 ALA A CA 1
ATOM 1304 C C . ALA A 1 171 ? 5.593 -12.969 -11.614 1.00 60.66 171 ALA A C 1
ATOM 1306 O O . ALA A 1 171 ? 5.940 -13.177 -12.777 1.00 60.66 171 ALA A O 1
ATOM 1307 N N . ILE A 1 172 ? 4.942 -11.854 -11.262 1.00 59.16 172 ILE A N 1
ATOM 1308 C CA . ILE A 1 172 ? 4.619 -10.781 -12.218 1.00 59.16 172 ILE A CA 1
ATOM 1309 C C . ILE A 1 172 ? 5.900 -10.068 -12.665 1.00 59.16 172 ILE A C 1
ATOM 1311 O O . ILE A 1 172 ? 6.061 -9.769 -13.850 1.00 59.16 172 ILE A O 1
ATOM 1315 N N . ASP A 1 173 ? 6.840 -9.854 -11.742 1.00 56.75 173 ASP A N 1
ATOM 1316 C CA . ASP A 1 173 ? 8.120 -9.224 -12.062 1.00 56.75 173 ASP A CA 1
ATOM 1317 C C . ASP A 1 173 ? 8.975 -10.103 -12.985 1.00 56.75 173 ASP A C 1
ATOM 1319 O O . ASP A 1 173 ? 9.684 -9.577 -13.840 1.00 56.75 173 ASP A O 1
ATOM 1323 N N . ALA A 1 174 ? 8.912 -11.431 -12.862 1.00 57.97 174 ALA A N 1
ATOM 1324 C CA . ALA A 1 174 ? 9.559 -12.362 -13.790 1.00 57.97 174 ALA A CA 1
ATOM 1325 C C . ALA A 1 174 ? 8.830 -12.448 -15.150 1.00 57.97 174 ALA A C 1
ATOM 1327 O O . ALA A 1 174 ? 9.469 -12.504 -16.204 1.00 57.97 174 ALA A O 1
ATOM 1328 N N . GLY A 1 175 ? 7.493 -12.403 -15.149 1.00 47.25 175 GLY A N 1
ATOM 1329 C CA . GLY A 1 175 ? 6.664 -12.434 -16.360 1.00 47.25 175 GLY A CA 1
ATOM 1330 C C . GLY A 1 175 ? 6.868 -11.224 -17.277 1.00 47.25 175 GLY A C 1
ATOM 1331 O O . GLY A 1 175 ? 6.915 -11.373 -18.495 1.00 47.25 175 GLY A O 1
ATOM 1332 N N . ALA A 1 176 ? 7.093 -10.034 -16.712 1.00 47.16 176 ALA A N 1
ATOM 1333 C CA . ALA A 1 176 ? 7.431 -8.835 -17.487 1.00 47.16 176 ALA A CA 1
ATOM 1334 C C . ALA A 1 176 ? 8.786 -8.935 -18.224 1.00 47.16 176 ALA A C 1
ATOM 1336 O O . ALA A 1 176 ? 9.026 -8.180 -19.165 1.00 47.16 176 ALA A O 1
ATOM 1337 N N . ARG A 1 177 ? 9.664 -9.862 -17.811 1.00 43.03 177 ARG A N 1
ATOM 1338 C CA . ARG A 1 177 ? 11.035 -10.032 -18.324 1.00 43.03 177 ARG A CA 1
ATOM 1339 C C . ARG A 1 177 ? 11.194 -11.198 -19.310 1.00 43.03 177 ARG A C 1
ATOM 1341 O O . ARG A 1 177 ? 12.224 -11.289 -19.968 1.00 43.03 177 ARG A O 1
ATOM 1348 N N . SER A 1 178 ? 10.204 -12.083 -19.442 1.00 40.16 178 SER A N 1
ATOM 1349 C CA . SER A 1 178 ? 10.345 -13.348 -20.179 1.00 40.16 178 SER A CA 1
ATOM 1350 C C . SER A 1 178 ? 9.642 -13.339 -21.544 1.00 40.16 178 SER A C 1
ATOM 1352 O O . SER A 1 178 ? 8.471 -13.682 -21.681 1.00 40.16 178 SER A O 1
ATOM 1354 N N . ARG A 1 179 ? 10.396 -13.008 -22.599 1.00 37.03 179 ARG A N 1
ATOM 1355 C CA . ARG A 1 179 ? 10.079 -13.391 -23.990 1.00 37.03 179 ARG A CA 1
ATOM 1356 C C . ARG A 1 179 ? 11.357 -13.760 -24.760 1.00 37.03 179 ARG A C 1
ATOM 1358 O O . ARG A 1 179 ? 11.769 -13.012 -25.632 1.00 37.03 179 ARG A O 1
ATOM 1365 N N . ALA A 1 180 ? 11.980 -14.896 -24.431 1.00 35.38 180 ALA A N 1
ATOM 1366 C CA . ALA A 1 180 ? 12.834 -15.701 -25.327 1.00 35.38 180 ALA A CA 1
ATOM 1367 C C . ALA A 1 180 ? 13.246 -17.021 -24.640 1.00 35.38 180 ALA A C 1
ATOM 1369 O O . ALA A 1 180 ? 13.165 -17.141 -23.418 1.00 35.38 180 ALA A O 1
ATOM 1370 N N . HIS A 1 181 ? 13.634 -18.024 -25.435 1.00 35.91 181 HIS A N 1
ATOM 1371 C CA . HIS A 1 181 ? 14.034 -19.359 -24.979 1.00 35.91 181 HIS A CA 1
ATOM 1372 C C . HIS A 1 181 ? 15.322 -19.286 -24.128 1.00 35.91 181 HIS A C 1
ATOM 1374 O O . HIS A 1 181 ? 16.323 -18.753 -24.584 1.00 35.91 181 HIS A O 1
ATOM 1380 N N . SER A 1 182 ? 15.251 -19.807 -22.897 1.00 37.81 182 SER A N 1
ATOM 1381 C CA . SER A 1 182 ? 16.257 -19.808 -21.813 1.00 37.81 182 SER A CA 1
ATOM 1382 C C . SER A 1 182 ? 16.670 -18.445 -21.231 1.00 37.81 182 SER A C 1
ATOM 1384 O O . SER A 1 182 ? 17.608 -17.809 -21.694 1.00 37.81 182 SER A O 1
ATOM 1386 N N . PHE A 1 183 ? 16.002 -18.062 -20.136 1.00 44.97 183 PHE A N 1
ATOM 1387 C CA . PHE A 1 183 ? 16.386 -16.974 -19.228 1.00 44.97 183 PHE A CA 1
ATOM 1388 C C . PHE A 1 183 ? 16.688 -17.543 -17.834 1.00 44.97 183 PHE A C 1
ATOM 1390 O O . PHE A 1 183 ? 15.879 -18.311 -17.306 1.00 44.97 183 PHE A O 1
ATOM 1397 N N . ARG A 1 184 ? 17.791 -17.123 -17.199 1.00 41.91 184 ARG A N 1
ATOM 1398 C CA . ARG A 1 184 ? 17.977 -17.229 -15.741 1.00 41.91 184 ARG A CA 1
ATOM 1399 C C . ARG A 1 184 ? 17.855 -15.836 -15.134 1.00 41.91 184 ARG A C 1
ATOM 1401 O O . ARG A 1 184 ? 18.595 -14.924 -15.488 1.00 41.91 184 ARG A O 1
ATOM 1408 N N . VAL A 1 185 ? 16.881 -15.673 -14.243 1.00 44.97 185 VAL A N 1
ATOM 1409 C CA . VAL A 1 185 ? 16.597 -14.405 -13.562 1.00 44.97 185 VAL A CA 1
ATOM 1410 C C . VAL A 1 185 ? 16.993 -14.553 -12.102 1.00 44.97 185 VAL A C 1
ATOM 1412 O O . VAL A 1 185 ? 16.506 -15.453 -11.420 1.00 44.97 185 VAL A O 1
ATOM 1415 N N . TRP A 1 186 ? 17.845 -13.650 -11.630 1.00 38.25 186 TRP A N 1
ATOM 1416 C CA . TRP A 1 186 ? 18.223 -13.548 -10.224 1.00 38.25 186 TRP A CA 1
ATOM 1417 C C . TRP A 1 186 ? 17.558 -12.309 -9.613 1.00 38.25 186 TRP A C 1
ATOM 1419 O O . TRP A 1 186 ? 17.545 -11.240 -10.227 1.00 38.25 186 TRP A O 1
ATOM 1429 N N . ALA A 1 187 ? 16.973 -12.467 -8.425 1.00 44.09 187 ALA A N 1
ATOM 1430 C CA . ALA A 1 187 ? 16.557 -11.362 -7.566 1.00 44.09 187 ALA A CA 1
ATOM 1431 C C . ALA A 1 187 ? 17.614 -11.219 -6.461 1.00 44.09 187 ALA A C 1
ATOM 1433 O O . ALA A 1 187 ? 17.977 -12.227 -5.853 1.00 44.09 187 ALA A O 1
ATOM 1434 N N . GLY A 1 188 ? 18.143 -10.006 -6.284 1.00 36.72 188 GLY A N 1
ATOM 1435 C CA . GLY A 1 188 ? 19.026 -9.658 -5.166 1.00 36.72 188 GLY A CA 1
ATOM 1436 C C . GLY A 1 188 ? 18.245 -9.396 -3.889 1.00 36.72 188 GLY A C 1
ATOM 1437 O O . GLY A 1 188 ? 17.063 -8.996 -4.005 1.00 36.72 188 GLY A O 1
#

Foldseek 3Di:
DPLCLVVLLLLLLCVLQQEDSVVDDDDPDDCVVPPDDDDPDDVCSNVFSSQFSSQFSNVLVVLLLVVLCVVVVHDSVQWDDHHQWTGRNPDIDGSVVSVVVCVVVVGDNGGGGGDDQPQADADPVVRDGHNDSDDKDKDKDWDKDADPVPRDIDTDEMEMEIAPDPDSDVVSVVVVVDDDPDYDYDYD

pLDDT: mean 80.31, std 17.12, range [35.38, 97.62]

Radius of gyration: 22.97 Å; chains: 1; bounding box: 55×46×71 Å

Sequence (188 aa):
MGQGLFTKVAQIVAEELQVDVDTIQITPTQTGKVPNTSATAASSGTDLNGMAAQDAARTIRQRLTAFAAAHHEVPESEVVFGPGRVRVGGTEMRFADLVMLAHLHRIQLSATGFYRTPKIWWDPEKAKGRPFFYFAYGAAVTEVVIDTLTGENRVLAVDILHDVGRSINPAIDAGARSRAHSFRVWAG